Protein AF-A0A1H2E2I7-F1 (afdb_monomer)

Structure (mmCIF, N/CA/C/O backbone):
data_AF-A0A1H2E2I7-F1
#
_entry.id   AF-A0A1H2E2I7-F1
#
loop_
_atom_site.group_PDB
_atom_site.id
_atom_site.type_symbol
_atom_site.label_atom_id
_atom_site.label_alt_id
_atom_site.label_comp_id
_atom_site.label_asym_id
_atom_site.label_entity_id
_atom_site.label_seq_id
_atom_site.pdbx_PDB_ins_code
_atom_site.Cartn_x
_atom_site.Cartn_y
_atom_site.Cartn_z
_atom_site.occupancy
_atom_site.B_iso_or_equiv
_atom_site.auth_seq_id
_atom_site.auth_comp_id
_atom_site.auth_asym_id
_atom_site.auth_atom_id
_atom_site.pdbx_PDB_model_num
ATOM 1 N N . MET A 1 1 ? -0.015 -33.608 -9.105 1.00 53.75 1 MET A N 1
ATOM 2 C CA . MET A 1 1 ? -1.175 -34.261 -9.764 1.00 53.75 1 MET A CA 1
ATOM 3 C C . MET A 1 1 ? -1.144 -33.850 -11.227 1.00 53.75 1 MET A C 1
ATOM 5 O O . MET A 1 1 ? -0.874 -32.683 -11.479 1.00 53.75 1 MET A O 1
ATOM 9 N N . VAL A 1 2 ? -1.309 -34.785 -12.163 1.00 52.44 2 VAL A N 1
ATOM 10 C CA . VAL A 1 2 ? -1.115 -34.546 -13.604 1.00 52.44 2 VAL A CA 1
ATOM 11 C C . VAL A 1 2 ? -2.461 -34.719 -14.306 1.00 52.44 2 VAL A C 1
ATOM 13 O O . VAL A 1 2 ? -3.079 -35.772 -14.157 1.00 52.44 2 VAL A O 1
ATOM 16 N N . CYS A 1 3 ? -2.936 -33.710 -15.033 1.00 69.56 3 CYS A N 1
ATOM 17 C CA . CYS A 1 3 ? -4.139 -33.821 -15.867 1.00 69.56 3 CYS A CA 1
ATOM 18 C C . CYS A 1 3 ? -3.846 -33.361 -17.299 1.00 69.56 3 CYS A C 1
ATOM 20 O O . CYS A 1 3 ? -2.738 -32.924 -17.591 1.00 69.56 3 CYS A O 1
ATOM 22 N N . LYS A 1 4 ? -4.805 -33.521 -18.214 1.00 71.50 4 LYS A N 1
ATOM 23 C CA . LYS A 1 4 ? -4.698 -33.001 -19.580 1.00 71.50 4 LYS A CA 1
ATOM 24 C C . LYS A 1 4 ? -5.671 -31.843 -19.771 1.00 71.50 4 LYS A C 1
ATOM 26 O O . LYS A 1 4 ? -6.791 -31.928 -19.272 1.00 71.50 4 LYS A O 1
ATOM 31 N N . ASP A 1 5 ? -5.239 -30.795 -20.461 1.00 73.75 5 ASP A N 1
ATOM 32 C CA . ASP A 1 5 ? -6.106 -29.690 -20.875 1.00 73.75 5 ASP A CA 1
ATOM 33 C C . ASP A 1 5 ? -7.023 -30.093 -22.048 1.00 73.75 5 ASP A C 1
ATOM 35 O O . ASP A 1 5 ? -6.954 -31.214 -22.565 1.00 73.75 5 ASP A O 1
ATOM 39 N N . GLU A 1 6 ? -7.879 -29.167 -22.485 1.00 70.88 6 GLU A N 1
ATOM 40 C CA . GLU A 1 6 ? -8.812 -29.356 -23.610 1.00 70.88 6 GLU A CA 1
ATOM 41 C C . GLU A 1 6 ? -8.100 -29.650 -24.947 1.00 70.88 6 GLU A C 1
ATOM 43 O O . GLU A 1 6 ? -8.697 -30.226 -25.856 1.00 70.88 6 GLU A O 1
ATOM 48 N N . ASN A 1 7 ? -6.808 -29.324 -25.047 1.00 77.44 7 ASN A N 1
ATOM 49 C CA . ASN A 1 7 ? -5.950 -29.561 -26.208 1.00 77.44 7 ASN A CA 1
ATOM 50 C C . ASN A 1 7 ? -5.057 -30.807 -26.049 1.00 77.44 7 ASN A C 1
ATOM 52 O O . ASN A 1 7 ? -4.218 -31.089 -26.907 1.00 77.44 7 ASN A O 1
ATOM 56 N N . GLY A 1 8 ? -5.215 -31.568 -24.961 1.00 74.00 8 GLY A N 1
ATOM 57 C CA . GLY A 1 8 ? -4.426 -32.760 -24.666 1.00 74.00 8 GLY A CA 1
ATOM 58 C C . GLY A 1 8 ? -3.017 -32.495 -24.119 1.00 74.00 8 GLY A C 1
ATOM 59 O O . GLY A 1 8 ? -2.262 -33.462 -23.961 1.00 74.00 8 GLY A O 1
ATOM 60 N N . GLN A 1 9 ? -2.654 -31.245 -23.807 1.00 78.31 9 GLN A N 1
ATOM 61 C CA . GLN A 1 9 ? -1.406 -30.913 -23.118 1.00 78.31 9 GLN A CA 1
ATOM 62 C C . GLN A 1 9 ? -1.450 -31.381 -21.673 1.00 78.31 9 GLN A C 1
ATOM 64 O O . GLN A 1 9 ? -2.450 -31.232 -20.979 1.00 78.31 9 GLN A O 1
ATOM 69 N N . ILE A 1 10 ? -0.335 -31.935 -21.211 1.00 77.31 10 ILE A N 1
ATOM 70 C CA . ILE A 1 10 ? -0.168 -32.337 -19.822 1.00 77.31 10 ILE A CA 1
ATOM 71 C C . ILE A 1 10 ? -0.022 -31.076 -18.958 1.00 77.31 10 ILE A C 1
ATOM 73 O O . ILE A 1 10 ? 0.952 -30.342 -19.096 1.00 77.31 10 ILE A O 1
ATOM 77 N N . ILE A 1 11 ? -0.976 -30.855 -18.056 1.00 70.56 11 ILE A N 1
ATOM 78 C CA . ILE A 1 11 ? -0.892 -29.864 -16.987 1.00 70.56 11 ILE A CA 1
ATOM 79 C C . ILE A 1 11 ? -0.331 -30.561 -15.748 1.00 70.56 11 ILE A C 1
ATOM 81 O O . ILE A 1 11 ? -0.977 -31.420 -15.134 1.00 70.56 11 ILE A O 1
ATOM 85 N N . GLU A 1 12 ? 0.874 -30.166 -15.359 1.00 62.28 12 GLU A N 1
ATOM 86 C CA . GLU A 1 12 ? 1.424 -30.476 -14.045 1.00 62.28 12 GLU A CA 1
ATOM 87 C C . GLU A 1 12 ? 0.917 -29.436 -13.038 1.00 62.28 12 GLU A C 1
ATOM 89 O O . GLU A 1 12 ? 1.062 -28.238 -13.258 1.00 62.28 12 GLU A O 1
ATOM 94 N N . ASN A 1 13 ? 0.306 -29.896 -11.938 1.00 62.00 13 ASN A N 1
ATOM 95 C CA . ASN A 1 13 ? -0.311 -29.057 -10.897 1.00 62.00 13 ASN A CA 1
ATOM 96 C C . ASN A 1 13 ? -1.460 -28.172 -11.418 1.00 62.00 13 ASN A C 1
ATOM 98 O O . ASN A 1 13 ? -1.340 -26.947 -11.439 1.00 62.00 13 ASN A O 1
ATOM 102 N N . PRO A 1 14 ? -2.599 -28.773 -11.813 1.00 64.81 14 PRO A N 1
ATOM 103 C CA . PRO A 1 14 ? -3.765 -27.996 -12.211 1.00 64.81 14 PRO A CA 1
ATOM 104 C C . PRO A 1 14 ? -4.210 -27.050 -11.099 1.00 64.81 14 PRO A C 1
ATOM 106 O O . PRO A 1 14 ? -4.176 -27.412 -9.920 1.00 64.81 14 PRO A O 1
ATOM 109 N N . SER A 1 15 ? -4.666 -25.860 -11.498 1.00 62.16 15 SER A N 1
ATOM 110 C CA . SER A 1 15 ? -5.284 -24.897 -10.589 1.00 62.16 15 SER A CA 1
ATOM 111 C C . SER A 1 15 ? -6.403 -25.586 -9.806 1.00 62.16 15 SER A C 1
ATOM 113 O O . SER A 1 15 ? -7.329 -26.156 -10.386 1.00 62.16 15 SER A O 1
ATOM 115 N N . ILE A 1 16 ? -6.280 -25.583 -8.480 1.00 64.06 16 ILE A N 1
ATOM 116 C CA . ILE A 1 16 ? -7.318 -26.090 -7.588 1.00 64.06 16 ILE A CA 1
ATOM 117 C C . ILE A 1 16 ? -8.334 -24.957 -7.418 1.00 64.06 16 ILE A C 1
ATOM 119 O O . ILE A 1 16 ? -7.924 -23.832 -7.119 1.00 64.06 16 ILE A O 1
ATOM 123 N N . PRO A 1 17 ? -9.641 -25.212 -7.604 1.00 62.78 17 PRO A N 1
ATOM 124 C CA . PRO A 1 17 ? -10.648 -24.194 -7.361 1.00 62.78 17 PRO A CA 1
ATOM 125 C C . PRO A 1 17 ? -10.581 -23.723 -5.909 1.00 62.78 17 PRO A C 1
ATOM 127 O O . PRO A 1 17 ? -10.369 -24.510 -4.983 1.00 62.78 17 PRO A O 1
ATOM 130 N N . TRP A 1 18 ? -10.759 -22.419 -5.732 1.00 66.06 18 TRP A N 1
ATOM 131 C CA . TRP A 1 18 ? -10.749 -21.782 -4.426 1.00 66.06 18 TRP A CA 1
ATOM 132 C C . TRP A 1 18 ? -11.813 -22.401 -3.505 1.00 66.06 18 TRP A C 1
ATOM 134 O O . TRP A 1 18 ? -12.935 -22.666 -3.938 1.00 66.06 18 TRP A O 1
ATOM 144 N N . ASN A 1 19 ? -11.463 -22.637 -2.239 1.00 70.88 19 ASN A N 1
ATOM 145 C CA . ASN A 1 19 ? -12.373 -23.198 -1.244 1.00 70.88 19 ASN A CA 1
ATOM 146 C C . ASN A 1 19 ? -12.403 -22.311 0.007 1.00 70.88 19 ASN A C 1
ATOM 148 O O . ASN A 1 19 ? -11.479 -22.326 0.822 1.00 70.88 19 ASN A O 1
ATOM 152 N N . ASP A 1 20 ? -13.507 -21.586 0.180 1.00 67.44 20 ASP A N 1
ATOM 153 C CA . ASP A 1 20 ? -13.694 -20.629 1.274 1.00 67.44 20 ASP A CA 1
ATOM 154 C C . ASP A 1 20 ? -13.732 -21.279 2.666 1.00 67.44 20 ASP A C 1
ATOM 156 O O . ASP A 1 20 ? -13.485 -20.610 3.666 1.00 67.44 20 ASP A O 1
ATOM 160 N N . THR A 1 21 ? -13.957 -22.595 2.765 1.00 73.62 21 THR A N 1
ATOM 161 C CA . THR A 1 21 ? -14.045 -23.298 4.062 1.00 73.62 21 THR A CA 1
ATOM 162 C C . THR A 1 21 ? -12.734 -23.326 4.854 1.00 73.62 21 THR A C 1
ATOM 164 O O . THR A 1 21 ? -12.734 -23.660 6.041 1.00 73.62 21 THR A O 1
ATOM 167 N N . TYR A 1 22 ? -11.603 -22.988 4.228 1.00 71.75 22 TYR A N 1
ATOM 168 C CA . TYR A 1 22 ? -10.311 -22.901 4.910 1.00 71.75 22 TYR A CA 1
ATOM 169 C C . TYR A 1 22 ? -10.073 -21.558 5.597 1.00 71.75 22 TYR A C 1
ATOM 171 O O . TYR A 1 22 ? -9.260 -21.499 6.516 1.00 71.75 22 TYR A O 1
ATOM 179 N N . LEU A 1 23 ? -10.777 -20.504 5.180 1.00 72.94 23 LEU A N 1
ATOM 180 C CA . LEU A 1 23 ? -10.537 -19.148 5.663 1.00 72.94 23 LEU A CA 1
ATOM 181 C C . LEU A 1 23 ? -10.845 -18.962 7.157 1.00 72.94 23 LEU A C 1
ATOM 183 O O . LEU A 1 23 ? -9.963 -18.459 7.844 1.00 72.94 23 LEU A O 1
ATOM 187 N N . PRO A 1 24 ? -11.968 -19.461 7.718 1.00 70.50 24 PRO A N 1
ATOM 188 C CA . PRO A 1 24 ? -12.338 -19.206 9.116 1.00 70.50 24 PRO A CA 1
ATOM 189 C C . PRO A 1 24 ? -11.394 -19.788 10.185 1.00 70.50 24 PRO A C 1
ATOM 191 O O . PRO A 1 24 ? -11.651 -19.631 11.371 1.00 70.50 24 PRO A O 1
ATOM 194 N N . LYS A 1 25 ? -10.338 -20.523 9.813 1.00 70.94 25 LYS A N 1
ATOM 195 C CA . LYS A 1 25 ? -9.566 -21.385 10.729 1.00 70.94 25 LYS A CA 1
ATOM 196 C C . LYS A 1 25 ? -8.380 -20.699 11.420 1.00 70.94 25 LYS A C 1
ATOM 198 O O . LYS A 1 25 ? -7.475 -21.390 11.887 1.00 70.94 25 LYS A O 1
ATOM 203 N N . VAL A 1 26 ? -8.336 -19.369 11.461 1.00 78.81 26 VAL A N 1
ATOM 204 C CA . VAL A 1 26 ? -7.201 -18.643 12.051 1.00 78.81 26 VAL A CA 1
ATOM 205 C C . VAL A 1 26 ? -7.442 -18.394 13.536 1.00 78.81 26 VAL A C 1
ATOM 207 O O . VAL A 1 26 ? -8.227 -17.525 13.897 1.00 78.81 26 VAL A O 1
ATOM 210 N N . ASP A 1 27 ? -6.710 -19.107 14.392 1.00 83.81 27 ASP A N 1
ATOM 211 C CA . ASP A 1 27 ? -6.648 -18.827 15.828 1.00 83.81 27 ASP A CA 1
ATOM 212 C C . ASP A 1 27 ? -5.296 -18.203 16.198 1.00 83.81 27 ASP A C 1
ATOM 214 O O . ASP A 1 27 ? -4.275 -18.883 16.331 1.00 83.81 27 ASP A O 1
ATOM 218 N N . TRP A 1 28 ? -5.303 -16.882 16.375 1.00 88.25 28 TRP A N 1
ATOM 219 C CA . TRP A 1 28 ? -4.125 -16.106 16.765 1.00 88.25 28 TRP A CA 1
ATOM 220 C C . TRP A 1 28 ? -3.630 -16.427 18.181 1.00 88.25 28 TRP A C 1
ATOM 222 O O . TRP A 1 28 ? -2.506 -16.065 18.519 1.00 88.25 28 TRP A O 1
ATOM 232 N N . GLN A 1 29 ? -4.434 -17.099 19.009 1.00 83.56 29 GLN A N 1
ATOM 233 C CA . GLN A 1 29 ? -4.064 -17.463 20.379 1.00 83.56 29 GLN A CA 1
ATOM 234 C C . GLN A 1 29 ? -3.272 -18.776 20.448 1.00 83.56 29 GLN A C 1
ATOM 236 O O . GLN A 1 29 ? -2.721 -19.102 21.496 1.00 83.56 29 GLN A O 1
ATOM 241 N N . ASN A 1 30 ? -3.164 -19.511 19.337 1.00 87.81 30 ASN A N 1
ATOM 242 C CA . ASN A 1 30 ? -2.477 -20.803 19.276 1.00 87.81 30 ASN A CA 1
ATOM 243 C C . ASN A 1 30 ? -1.037 -20.714 18.723 1.00 87.81 30 ASN A C 1
ATOM 245 O O . ASN A 1 30 ? -0.436 -21.717 18.328 1.00 87.81 30 ASN A O 1
ATOM 249 N N . LEU A 1 31 ? -0.457 -19.513 18.671 1.00 88.75 31 LEU A N 1
ATOM 250 C CA . LEU A 1 31 ? 0.920 -19.308 18.221 1.00 88.75 31 LEU A CA 1
ATOM 251 C C . LEU A 1 31 ? 1.890 -19.443 19.399 1.00 88.75 31 LEU A C 1
ATOM 253 O O . LEU A 1 31 ? 1.694 -18.826 20.441 1.00 88.75 31 LEU A O 1
ATOM 257 N N . HIS A 1 32 ? 2.944 -20.242 19.226 1.00 90.69 32 HIS A N 1
ATOM 258 C CA . HIS A 1 32 ? 3.935 -20.539 20.263 1.00 90.69 32 HIS A CA 1
ATOM 259 C C . HIS A 1 32 ? 5.356 -20.338 19.728 1.00 90.69 32 HIS A C 1
ATOM 261 O O . HIS A 1 32 ? 5.617 -20.566 18.545 1.00 90.69 32 HIS A O 1
ATOM 267 N N . ILE A 1 33 ? 6.281 -19.948 20.603 1.00 92.12 33 ILE A N 1
ATOM 268 C CA . ILE A 1 33 ? 7.717 -19.864 20.316 1.00 92.12 33 ILE A CA 1
ATOM 269 C C . ILE A 1 33 ? 8.484 -20.873 21.167 1.00 92.12 33 ILE A C 1
ATOM 271 O O . ILE A 1 33 ? 8.101 -21.160 22.299 1.00 92.12 33 ILE A O 1
ATOM 275 N N . LEU A 1 34 ? 9.572 -21.413 20.618 1.00 92.44 34 LEU A N 1
ATOM 276 C CA . LEU A 1 34 ? 10.496 -22.252 21.373 1.00 92.44 34 LEU A CA 1
ATOM 277 C C . LEU A 1 34 ? 11.465 -21.353 22.142 1.00 92.44 34 LEU A C 1
ATOM 279 O O . LEU A 1 34 ? 12.205 -20.578 21.532 1.00 92.44 34 LEU A O 1
ATOM 283 N N . LYS A 1 35 ? 11.479 -21.478 23.464 1.00 89.75 35 LYS A N 1
ATOM 284 C CA . LYS A 1 35 ? 12.388 -20.755 24.346 1.00 89.75 35 LYS A CA 1
ATOM 285 C C . LYS A 1 35 ? 12.885 -21.696 25.432 1.00 89.75 35 LYS A C 1
ATOM 287 O O . LYS A 1 35 ? 12.083 -22.363 26.075 1.00 89.75 35 LYS A O 1
ATOM 292 N N . ASP A 1 36 ? 14.205 -21.773 25.584 1.00 84.75 36 ASP A N 1
ATOM 293 C CA . ASP A 1 36 ? 14.872 -22.596 26.601 1.00 84.75 36 ASP A CA 1
ATOM 294 C C . ASP A 1 36 ? 14.309 -24.034 26.680 1.00 84.75 36 ASP A C 1
ATOM 296 O O . ASP A 1 36 ? 14.045 -24.557 27.756 1.00 84.75 36 ASP A O 1
ATOM 300 N N . GLU A 1 37 ? 14.098 -24.661 25.512 1.00 90.25 37 GLU A N 1
ATOM 301 C CA . GLU A 1 37 ? 13.563 -26.029 25.337 1.00 90.25 37 GLU A CA 1
ATOM 302 C C . GLU A 1 37 ? 12.059 -26.224 25.631 1.00 90.25 37 GLU A C 1
ATOM 304 O O . GLU A 1 37 ? 11.554 -27.342 25.508 1.00 90.25 37 GLU A O 1
ATOM 309 N N . ALA A 1 38 ? 11.308 -25.158 25.926 1.00 90.19 38 ALA A N 1
ATOM 310 C CA . ALA A 1 38 ? 9.858 -25.193 26.120 1.00 90.19 38 ALA A CA 1
ATOM 311 C C . ALA A 1 38 ? 9.101 -24.354 25.076 1.00 90.19 38 ALA A C 1
ATOM 313 O O . ALA A 1 38 ? 9.604 -23.358 24.555 1.00 90.19 38 ALA A O 1
ATOM 314 N N . PHE A 1 39 ? 7.862 -24.751 24.773 1.00 92.56 39 PHE A N 1
ATOM 315 C CA . PHE A 1 39 ? 6.946 -23.923 23.990 1.00 92.56 39 PHE A CA 1
ATOM 316 C C . PHE A 1 39 ? 6.242 -22.925 24.908 1.00 92.56 39 PHE A C 1
ATOM 318 O O . PHE A 1 39 ? 5.478 -23.319 25.789 1.00 92.56 39 PHE A O 1
ATOM 325 N N . GLU A 1 40 ? 6.474 -21.637 24.676 1.00 91.81 40 GLU A N 1
ATOM 326 C CA . GLU A 1 40 ? 5.770 -20.544 25.349 1.00 91.81 40 GLU A CA 1
ATOM 327 C C . GLU A 1 40 ? 4.764 -19.898 24.379 1.00 91.81 40 GLU A C 1
ATOM 329 O O . GLU A 1 40 ? 5.094 -19.713 23.201 1.00 91.81 40 GLU A O 1
ATOM 334 N N . PRO A 1 41 ? 3.545 -19.537 24.829 1.00 90.25 41 PRO A N 1
ATOM 335 C CA . PRO A 1 41 ? 2.603 -18.783 24.006 1.00 90.25 41 PRO A CA 1
ATOM 336 C C . PRO A 1 41 ? 3.201 -17.454 23.534 1.00 90.25 41 PRO A C 1
ATOM 338 O O . PRO A 1 41 ? 3.780 -16.697 24.317 1.00 90.25 41 PRO A O 1
ATOM 341 N N . LEU A 1 42 ? 3.042 -17.153 22.248 1.00 90.69 42 LEU A N 1
ATOM 342 C CA . LEU A 1 42 ? 3.482 -15.901 21.651 1.00 90.69 42 LEU A CA 1
ATOM 343 C C . LEU A 1 42 ? 2.411 -14.827 21.847 1.00 90.69 42 LEU A C 1
ATOM 345 O O . LEU A 1 42 ? 1.297 -14.941 21.340 1.00 90.69 42 LEU A O 1
ATOM 349 N N . THR A 1 43 ? 2.764 -13.735 22.524 1.00 89.69 43 THR A N 1
ATOM 350 C CA . THR A 1 43 ? 1.871 -12.578 22.650 1.00 89.69 43 THR A CA 1
ATOM 351 C C . THR A 1 43 ? 1.725 -11.863 21.309 1.00 89.69 43 THR A C 1
ATOM 353 O O . THR A 1 43 ? 2.633 -11.160 20.861 1.00 89.69 43 THR A O 1
ATOM 356 N N . ILE A 1 44 ? 0.555 -12.001 20.689 1.00 91.75 44 ILE A N 1
ATOM 357 C CA . ILE A 1 44 ? 0.204 -11.303 19.451 1.00 91.75 44 ILE A CA 1
ATOM 358 C C . ILE A 1 44 ? -0.347 -9.914 19.776 1.00 91.75 44 ILE A C 1
ATOM 360 O O . ILE A 1 44 ? -1.327 -9.770 20.502 1.00 91.75 44 ILE A O 1
ATOM 364 N N . THR A 1 45 ? 0.285 -8.879 19.224 1.00 90.81 45 THR A N 1
ATOM 365 C CA . THR A 1 45 ? -0.098 -7.467 19.421 1.00 90.81 45 THR A CA 1
ATOM 366 C C . THR A 1 45 ? -0.721 -6.835 18.175 1.00 90.81 45 THR A C 1
ATOM 368 O O . THR A 1 45 ? -1.409 -5.815 18.267 1.00 90.81 45 THR A O 1
ATOM 371 N N . CYS A 1 46 ? -0.517 -7.459 17.014 1.00 92.25 46 CYS A N 1
ATOM 372 C CA . CYS A 1 46 ? -1.148 -7.109 15.752 1.00 92.25 46 CYS A CA 1
ATOM 373 C C . CYS A 1 46 ? -1.445 -8.385 14.957 1.00 92.25 46 CYS A C 1
ATOM 375 O O . CYS A 1 46 ? -0.600 -9.277 14.890 1.00 92.25 46 CYS A O 1
ATOM 377 N N . ALA A 1 47 ? -2.634 -8.462 14.372 1.00 94.38 47 ALA A N 1
ATOM 378 C CA . ALA A 1 47 ? -3.106 -9.602 13.590 1.00 94.38 47 ALA A CA 1
ATOM 379 C C . ALA A 1 47 ? -3.521 -9.176 12.171 1.00 94.38 47 ALA A C 1
ATOM 381 O O . ALA A 1 47 ? -3.363 -8.019 11.780 1.00 94.38 47 ALA A O 1
ATOM 382 N N . GLN A 1 48 ? -4.075 -10.106 11.393 1.00 93.56 48 GLN A N 1
ATOM 383 C CA . GLN A 1 48 ? -4.654 -9.827 10.079 1.00 93.56 48 GLN A CA 1
ATOM 384 C C . GLN A 1 48 ? -6.097 -10.334 10.004 1.00 93.56 48 GLN A C 1
ATOM 386 O O . GLN A 1 48 ? -6.406 -11.443 10.445 1.00 93.56 48 GLN A O 1
ATOM 391 N N . VAL A 1 49 ? -6.979 -9.527 9.416 1.00 93.25 49 VAL A N 1
ATOM 392 C CA . VAL A 1 49 ? -8.367 -9.895 9.106 1.00 93.25 49 VAL A CA 1
ATOM 393 C C . VAL A 1 49 ? -8.540 -9.851 7.596 1.00 93.25 49 VAL A C 1
ATOM 395 O O . VAL A 1 49 ? -8.254 -8.840 6.955 1.00 93.25 49 VAL A O 1
ATOM 398 N N . LEU A 1 50 ? -9.002 -10.956 7.018 1.00 90.06 50 LEU A N 1
ATOM 399 C CA . LEU A 1 50 ? -9.131 -11.103 5.577 1.00 90.06 50 LEU A CA 1
ATOM 400 C C . LEU A 1 50 ? -10.539 -10.715 5.134 1.00 90.06 50 LEU A C 1
ATOM 402 O O . LEU A 1 50 ? -11.500 -11.379 5.505 1.00 90.06 50 LEU A O 1
ATOM 406 N N . GLN A 1 51 ? -10.658 -9.654 4.333 1.00 89.25 51 GLN A N 1
ATOM 407 C CA . GLN A 1 51 ? -11.940 -9.224 3.759 1.00 89.25 51 GLN A CA 1
ATOM 408 C C . GLN A 1 51 ? -11.979 -9.416 2.242 1.00 89.25 51 GLN A C 1
ATOM 410 O O . GLN A 1 51 ? -13.041 -9.673 1.677 1.00 89.25 51 GLN A O 1
ATOM 415 N N . GLN A 1 52 ? -10.834 -9.297 1.572 1.00 86.25 52 GLN A N 1
ATOM 416 C CA . GLN A 1 52 ? -10.724 -9.506 0.137 1.00 86.25 52 GLN A CA 1
ATOM 417 C C . GLN A 1 52 ? -9.375 -10.133 -0.201 1.00 86.25 52 GLN A C 1
ATOM 419 O O . GLN A 1 52 ? -8.347 -9.784 0.377 1.00 86.25 52 GLN A O 1
ATOM 424 N N . ILE A 1 53 ? -9.374 -11.019 -1.189 1.00 79.06 53 ILE A N 1
ATOM 425 C CA . ILE A 1 53 ? -8.158 -11.582 -1.767 1.00 79.06 53 ILE A CA 1
ATOM 426 C C . ILE A 1 53 ? -7.957 -10.987 -3.154 1.00 79.06 53 ILE A C 1
ATOM 428 O O . ILE A 1 53 ? -8.902 -10.855 -3.935 1.00 79.06 53 ILE A O 1
ATOM 432 N N . GLY A 1 54 ? -6.708 -10.633 -3.444 1.00 73.88 54 GLY A N 1
ATOM 433 C CA . GLY A 1 54 ? -6.301 -10.109 -4.737 1.00 73.88 54 GLY A CA 1
ATOM 434 C C . GLY A 1 54 ? -6.668 -8.641 -4.967 1.00 73.88 54 GLY A C 1
ATOM 435 O O . GLY A 1 54 ? -7.399 -7.995 -4.208 1.00 73.88 54 GLY A O 1
ATOM 436 N N . CYS A 1 55 ? -6.130 -8.115 -6.064 1.00 75.44 55 CYS A N 1
ATOM 437 C CA . CYS A 1 55 ? -6.258 -6.724 -6.475 1.00 75.44 55 CYS A CA 1
ATOM 438 C C . CYS A 1 55 ? -7.227 -6.596 -7.658 1.00 75.44 55 CYS A C 1
ATOM 440 O O . CYS A 1 55 ? -7.027 -7.211 -8.705 1.00 75.44 55 CYS A O 1
ATOM 442 N N . GLN A 1 56 ? -8.238 -5.726 -7.548 1.00 71.50 56 GLN A N 1
ATOM 443 C CA . GLN A 1 56 ? -9.197 -5.496 -8.640 1.00 71.50 56 GLN A CA 1
ATOM 444 C C . GLN A 1 56 ? -8.567 -4.877 -9.897 1.00 71.50 56 GLN A C 1
ATOM 446 O O . GLN A 1 56 ? -9.006 -5.149 -11.015 1.00 71.50 56 GLN A O 1
ATOM 451 N N . HIS A 1 57 ? -7.519 -4.062 -9.734 1.00 72.44 57 HIS A N 1
ATOM 452 C CA . HIS A 1 57 ? -6.747 -3.540 -10.870 1.00 72.44 57 HIS A CA 1
ATOM 453 C C . HIS A 1 57 ? -5.999 -4.670 -11.587 1.00 72.44 57 HIS A C 1
ATOM 455 O O . HIS A 1 57 ? -5.807 -4.618 -12.801 1.00 72.44 57 HIS A O 1
ATOM 461 N N . ALA A 1 58 ? -5.634 -5.720 -10.851 1.00 63.25 58 ALA A N 1
ATOM 462 C CA . ALA A 1 58 ? -4.761 -6.769 -11.332 1.00 63.25 58 ALA A CA 1
ATOM 463 C C . ALA A 1 58 ? -5.434 -7.852 -12.182 1.00 63.25 58 ALA A C 1
ATOM 465 O O . ALA A 1 58 ? -4.737 -8.546 -12.912 1.00 63.25 58 ALA A O 1
ATOM 466 N N . ALA A 1 59 ? -6.762 -7.971 -12.168 1.00 64.81 59 ALA A N 1
ATOM 467 C CA . ALA A 1 59 ? -7.471 -9.009 -12.924 1.00 64.81 59 ALA A CA 1
ATOM 468 C C . ALA A 1 59 ? -7.547 -8.762 -14.446 1.00 64.81 59 ALA A C 1
ATOM 470 O O . ALA A 1 59 ? -7.993 -9.632 -15.194 1.00 64.81 59 ALA A O 1
ATOM 471 N N . ARG A 1 60 ? -7.152 -7.576 -14.929 1.00 70.81 60 ARG A N 1
ATOM 472 C CA . ARG A 1 60 ? -7.293 -7.196 -16.342 1.00 70.81 60 ARG A CA 1
ATOM 473 C C . ARG A 1 60 ? -5.999 -7.443 -17.100 1.00 70.81 60 ARG A C 1
ATOM 475 O O . ARG A 1 60 ? -5.009 -6.760 -16.860 1.00 70.81 60 ARG A O 1
ATOM 482 N N . GLU A 1 61 ? -6.044 -8.367 -18.049 1.00 79.88 61 GLU A N 1
ATOM 483 C CA . GLU A 1 61 ? -4.944 -8.576 -18.985 1.00 79.88 61 GLU A CA 1
ATOM 484 C C . GLU A 1 61 ? -4.859 -7.414 -19.969 1.00 79.88 61 GLU A C 1
ATOM 486 O O . GLU A 1 61 ? -5.875 -6.961 -20.507 1.00 79.88 61 GLU A O 1
ATOM 491 N N . ARG A 1 62 ? -3.648 -6.892 -20.159 1.00 83.31 62 ARG A N 1
ATOM 492 C CA . ARG A 1 62 ? -3.372 -5.792 -21.077 1.00 83.31 62 ARG A CA 1
ATOM 493 C C . ARG A 1 62 ? -1.997 -5.959 -21.692 1.00 83.31 62 ARG A C 1
ATOM 495 O O . ARG A 1 62 ? -1.045 -6.386 -21.043 1.00 83.31 62 ARG A O 1
ATOM 502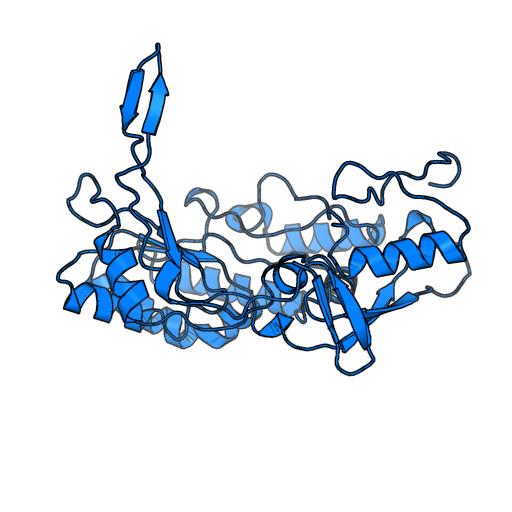 N N . GLN A 1 63 ? -1.896 -5.533 -22.939 1.00 90.19 63 GLN A N 1
ATOM 503 C CA . GLN A 1 63 ? -0.616 -5.341 -23.585 1.00 90.19 63 GLN A CA 1
ATOM 504 C C . GLN A 1 63 ? -0.035 -4.003 -23.125 1.00 90.19 63 GLN A C 1
ATOM 506 O O . GLN A 1 63 ? -0.690 -2.965 -23.239 1.00 90.19 63 GLN A O 1
ATOM 511 N N . ILE A 1 64 ? 1.174 -4.034 -22.573 1.00 91.06 64 ILE A N 1
ATOM 512 C CA . ILE A 1 64 ? 1.859 -2.847 -22.064 1.00 91.06 64 ILE A CA 1
ATOM 513 C C . ILE A 1 64 ? 3.254 -2.742 -22.660 1.00 91.06 64 ILE A C 1
ATOM 515 O O . ILE A 1 64 ? 3.899 -3.745 -22.954 1.00 91.06 64 ILE A O 1
ATOM 519 N N . SER A 1 65 ? 3.711 -1.506 -22.828 1.00 93.25 65 SER A N 1
ATOM 520 C CA . SER A 1 65 ? 5.041 -1.180 -23.328 1.00 93.25 65 SER A CA 1
ATOM 521 C C . SER A 1 65 ? 5.883 -0.660 -22.171 1.00 93.25 65 SER A C 1
ATOM 523 O O . SER A 1 65 ? 5.606 0.428 -21.664 1.00 93.25 65 SER A O 1
ATOM 525 N N . ILE A 1 66 ? 6.898 -1.427 -21.781 1.00 94.81 66 ILE A N 1
ATOM 526 C CA . ILE A 1 66 ? 7.828 -1.083 -20.704 1.00 94.81 66 ILE A CA 1
ATOM 527 C C . ILE A 1 66 ? 9.150 -0.638 -21.322 1.00 94.81 66 ILE A C 1
ATOM 529 O O . ILE A 1 66 ? 9.705 -1.319 -22.190 1.00 94.81 66 ILE A O 1
ATOM 533 N N . ASP A 1 67 ? 9.640 0.514 -20.882 1.00 93.44 67 ASP A N 1
ATOM 534 C CA . ASP A 1 67 ? 10.859 1.119 -21.415 1.00 93.44 67 ASP A CA 1
ATOM 535 C C . ASP A 1 67 ? 12.100 0.283 -21.047 1.00 93.44 67 ASP A C 1
ATOM 537 O O . ASP A 1 67 ? 12.095 -0.472 -20.071 1.00 93.44 67 ASP A O 1
ATOM 541 N N . TYR A 1 68 ? 13.162 0.384 -21.847 1.00 91.38 68 TYR A N 1
ATOM 542 C CA . TYR A 1 68 ? 14.434 -0.289 -21.565 1.00 91.38 68 TYR A CA 1
ATOM 543 C C . TYR A 1 68 ? 15.090 0.206 -20.260 1.00 91.38 68 TYR A C 1
ATOM 545 O O . TYR A 1 68 ? 14.881 1.362 -19.880 1.00 91.38 68 TYR A O 1
ATOM 553 N N . PRO A 1 69 ? 15.920 -0.624 -19.591 1.00 89.69 69 PRO A N 1
ATOM 554 C CA . PRO A 1 69 ? 16.747 -0.175 -18.480 1.00 89.69 69 PRO A CA 1
ATOM 555 C C . PRO A 1 69 ? 17.658 0.957 -18.943 1.00 89.69 69 PRO A C 1
ATOM 557 O O . PRO A 1 69 ? 18.260 0.864 -20.014 1.00 89.69 69 PRO A O 1
ATOM 560 N N . TRP A 1 70 ? 17.801 1.995 -18.122 1.00 86.38 70 TRP A N 1
ATOM 561 C CA . TRP A 1 70 ? 18.588 3.175 -18.465 1.00 86.38 70 TRP A CA 1
ATOM 562 C C . TRP A 1 70 ? 20.027 2.818 -18.860 1.00 86.38 70 TRP A C 1
ATOM 564 O O . TRP A 1 70 ? 20.509 3.292 -19.886 1.00 86.38 70 TRP A O 1
ATOM 574 N N . GLY A 1 71 ? 20.682 1.923 -18.110 1.00 81.88 71 GLY A N 1
ATOM 575 C CA . GLY A 1 71 ? 22.066 1.501 -18.377 1.00 81.88 71 GLY A CA 1
ATOM 576 C C . GLY A 1 71 ? 22.287 0.842 -19.744 1.00 81.88 71 GLY A C 1
ATOM 577 O O . GLY A 1 71 ? 23.403 0.848 -20.245 1.00 81.88 71 GLY A O 1
ATOM 578 N N . LEU A 1 72 ? 21.230 0.329 -20.382 1.00 81.62 72 LEU A N 1
ATOM 579 C CA . LEU A 1 72 ? 21.299 -0.288 -21.711 1.00 81.62 72 LEU A CA 1
ATOM 580 C C . LEU A 1 72 ? 20.823 0.644 -22.835 1.00 81.62 72 LEU A C 1
ATOM 582 O O . LEU A 1 72 ? 20.846 0.267 -24.007 1.00 81.62 72 LEU A O 1
ATOM 586 N N . THR A 1 73 ? 20.383 1.863 -22.513 1.00 77.44 73 THR A N 1
ATOM 587 C CA . THR A 1 73 ? 20.014 2.845 -23.538 1.00 77.44 73 THR A CA 1
ATOM 588 C C . THR A 1 73 ? 21.270 3.466 -24.157 1.00 77.44 73 THR A C 1
ATOM 590 O O . THR A 1 73 ? 22.092 4.061 -23.468 1.00 77.44 73 THR A O 1
ATOM 593 N N . GLN A 1 74 ? 21.443 3.318 -25.475 1.00 65.00 74 GLN A N 1
ATOM 594 C CA . GLN A 1 74 ? 22.562 3.928 -26.204 1.00 65.00 74 GLN A CA 1
ATOM 595 C C . GLN A 1 74 ? 22.244 5.379 -26.579 1.00 65.00 74 GLN A C 1
ATOM 597 O O . GLN A 1 74 ? 21.157 5.671 -27.088 1.00 65.00 74 GLN A O 1
ATOM 602 N N . GLU A 1 75 ? 23.214 6.279 -26.401 1.00 56.72 75 GLU A N 1
ATOM 603 C CA . GLU A 1 75 ? 23.096 7.671 -26.842 1.00 56.72 75 GLU A CA 1
ATOM 604 C C . GLU A 1 75 ? 22.768 7.750 -28.345 1.00 56.72 75 GLU A C 1
ATOM 606 O O . GLU A 1 75 ? 23.420 7.131 -29.185 1.00 56.72 75 GLU A O 1
ATOM 611 N N . GLY A 1 76 ? 21.730 8.517 -28.693 1.00 53.28 76 GLY A N 1
ATOM 612 C CA . GLY A 1 76 ? 21.340 8.769 -30.084 1.00 53.28 76 GLY A CA 1
ATOM 613 C C . GLY A 1 76 ? 20.412 7.729 -30.729 1.00 53.28 76 GLY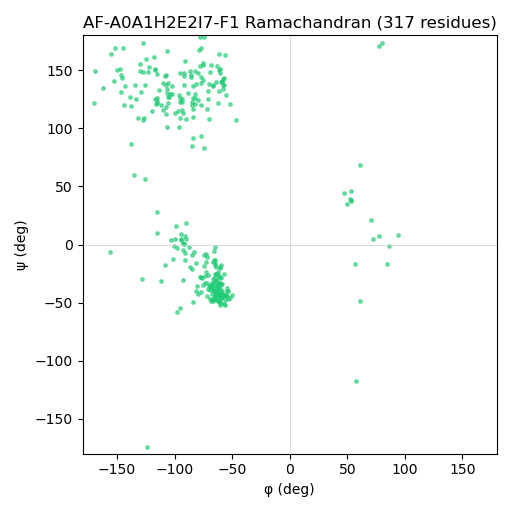 A C 1
ATOM 614 O O . GLY A 1 76 ? 19.990 7.941 -31.866 1.00 53.28 76 GLY A O 1
ATOM 615 N N . LYS A 1 77 ? 20.033 6.649 -30.031 1.00 57.72 77 LYS A N 1
ATOM 616 C CA . LYS A 1 77 ? 18.944 5.750 -30.462 1.00 57.72 77 LYS A CA 1
ATOM 617 C C . LYS A 1 77 ? 17.622 6.139 -29.796 1.00 57.72 77 LYS A C 1
ATOM 619 O O . LYS A 1 77 ? 17.604 6.634 -28.672 1.00 57.72 77 LYS A O 1
ATOM 624 N N . SER A 1 78 ? 16.500 5.929 -30.492 1.00 55.78 78 SER A N 1
ATOM 625 C CA . SER A 1 78 ? 15.176 6.135 -29.891 1.00 55.78 78 SER A CA 1
ATOM 626 C C . SER A 1 78 ? 15.022 5.236 -28.668 1.00 55.78 78 SER A C 1
ATOM 628 O O . SER A 1 78 ? 15.406 4.069 -28.748 1.00 55.78 78 SER A O 1
ATOM 630 N N . LEU A 1 79 ? 14.408 5.750 -27.596 1.00 63.78 79 LEU A N 1
ATOM 631 C CA . LEU A 1 79 ? 13.985 4.951 -26.443 1.00 63.78 79 LEU A CA 1
ATOM 632 C C . LEU A 1 79 ? 13.252 3.700 -26.937 1.00 63.78 79 LEU A C 1
ATOM 634 O O . LEU A 1 79 ? 12.144 3.781 -27.469 1.00 63.78 79 LEU A O 1
ATOM 638 N N . SER A 1 80 ? 13.915 2.555 -26.816 1.00 80.75 80 SER A N 1
ATOM 639 C CA . SER A 1 80 ? 13.328 1.266 -27.130 1.00 80.75 80 SER A CA 1
ATOM 640 C C . SER A 1 80 ? 12.453 0.828 -25.967 1.00 80.75 80 SER A C 1
ATOM 642 O O . SER A 1 80 ? 12.728 1.110 -24.797 1.00 80.75 80 SER A O 1
ATOM 644 N N . SER A 1 81 ? 11.384 0.113 -26.292 1.00 90.94 81 SER A N 1
ATOM 645 C CA . SER A 1 81 ? 10.518 -0.516 -25.311 1.00 90.94 81 SER A CA 1
ATOM 646 C C . SER A 1 81 ? 10.289 -1.977 -25.669 1.00 90.94 81 SER A C 1
ATOM 648 O O . SER A 1 81 ? 10.423 -2.406 -26.820 1.00 90.94 81 SER A O 1
ATOM 650 N N . ILE A 1 82 ? 9.965 -2.760 -24.651 1.00 92.69 82 ILE A N 1
ATOM 651 C CA . ILE A 1 82 ? 9.529 -4.138 -24.797 1.00 92.69 82 ILE A CA 1
ATOM 652 C C . ILE A 1 82 ? 8.040 -4.181 -24.516 1.00 92.69 82 ILE A C 1
ATOM 654 O O . ILE A 1 82 ? 7.557 -3.660 -23.509 1.00 92.69 82 ILE A O 1
ATOM 658 N N . THR A 1 83 ? 7.315 -4.820 -25.424 1.00 93.88 83 THR A N 1
ATOM 659 C CA . THR A 1 83 ? 5.892 -5.052 -25.242 1.00 93.88 83 THR A CA 1
ATOM 660 C C . THR A 1 83 ? 5.679 -6.418 -24.609 1.00 93.88 83 THR A C 1
ATOM 662 O O . THR A 1 83 ? 6.146 -7.427 -25.135 1.00 93.88 83 THR A O 1
ATOM 665 N N . ILE A 1 84 ? 4.958 -6.446 -23.492 1.00 91.25 84 ILE A N 1
ATOM 666 C CA . ILE A 1 84 ? 4.552 -7.674 -22.809 1.00 91.25 84 ILE A CA 1
ATOM 667 C C . ILE A 1 84 ? 3.030 -7.713 -22.681 1.00 91.25 84 ILE A C 1
ATOM 669 O O . ILE A 1 84 ? 2.378 -6.672 -22.575 1.00 91.25 84 ILE A O 1
ATOM 673 N N . CYS A 1 85 ? 2.460 -8.915 -22.700 1.00 87.94 85 CYS A N 1
ATOM 674 C CA . CYS A 1 85 ? 1.079 -9.131 -22.289 1.00 87.94 85 CYS A CA 1
ATOM 675 C C . CYS A 1 85 ? 1.101 -9.527 -20.821 1.00 87.94 85 CYS A C 1
ATOM 677 O O . CYS A 1 85 ? 1.774 -10.491 -20.467 1.00 87.94 85 CYS A O 1
ATOM 679 N N . GLN A 1 86 ? 0.405 -8.784 -19.968 1.00 80.44 86 GLN A N 1
ATOM 680 C CA . GLN A 1 86 ? 0.317 -9.156 -18.568 1.00 80.44 86 GLN A CA 1
ATOM 681 C C . GLN A 1 86 ? -0.993 -8.698 -17.937 1.00 80.44 86 GLN A C 1
ATOM 683 O O . GLN A 1 86 ? -1.585 -7.678 -18.298 1.00 80.44 86 GLN A O 1
ATOM 688 N N . LYS A 1 87 ? -1.436 -9.470 -16.954 1.00 74.75 87 LYS A N 1
ATOM 689 C CA . LYS A 1 87 ? -2.369 -9.015 -15.922 1.00 74.75 87 LYS A CA 1
ATOM 690 C C . LYS A 1 87 ? -1.541 -8.177 -14.926 1.00 74.75 87 LYS A C 1
ATOM 692 O O . LYS A 1 87 ? -0.327 -8.303 -14.933 1.00 74.75 87 LYS A O 1
ATOM 697 N N . ILE A 1 88 ? -2.139 -7.442 -13.984 1.00 76.12 88 ILE A N 1
ATOM 698 C CA . ILE A 1 88 ? -1.404 -6.889 -12.809 1.00 76.12 88 ILE A CA 1
ATOM 699 C C . ILE A 1 88 ? -0.590 -5.593 -13.055 1.00 76.12 88 ILE A C 1
ATOM 701 O O . ILE A 1 88 ? -0.495 -5.055 -14.158 1.00 76.12 88 ILE A O 1
ATOM 705 N N . CYS A 1 89 ? -0.053 -5.020 -11.975 1.00 86.75 89 CYS A N 1
ATOM 706 C CA . CYS A 1 89 ? 1.156 -4.193 -11.984 1.00 86.75 89 CYS A CA 1
ATOM 707 C C . CYS A 1 89 ? 2.363 -5.049 -12.411 1.00 86.75 89 CYS A C 1
ATOM 709 O O . CYS A 1 89 ? 2.492 -6.180 -11.953 1.00 86.75 89 CYS A O 1
ATOM 711 N N . SER A 1 90 ? 3.272 -4.510 -13.224 1.00 89.25 90 SER A N 1
ATOM 712 C CA . SER A 1 90 ? 4.348 -5.295 -13.858 1.00 89.25 90 SER A CA 1
ATOM 713 C C . SER A 1 90 ? 5.300 -5.982 -12.880 1.00 89.25 90 SER A C 1
ATOM 715 O O . SER A 1 90 ? 5.856 -7.031 -13.192 1.00 89.25 90 SER A O 1
ATOM 717 N N . PHE A 1 91 ? 5.471 -5.421 -11.688 1.00 88.25 91 PHE A N 1
ATOM 718 C CA . PHE A 1 91 ? 6.400 -5.901 -10.666 1.00 88.25 91 PHE A CA 1
ATOM 719 C C . PHE A 1 91 ? 5.799 -6.910 -9.680 1.00 88.25 91 PHE A C 1
ATOM 721 O O . PHE A 1 91 ? 6.534 -7.527 -8.915 1.00 88.25 91 PHE A O 1
ATOM 728 N N . CYS A 1 92 ? 4.475 -7.048 -9.653 1.00 83.50 92 CYS A N 1
ATOM 729 C CA . CYS A 1 92 ? 3.775 -7.769 -8.599 1.00 83.50 92 CYS A CA 1
ATOM 730 C C . CYS A 1 92 ? 3.505 -9.219 -9.022 1.00 83.50 92 CYS A C 1
ATOM 732 O O . CYS A 1 92 ? 2.918 -9.475 -10.071 1.00 83.50 92 CYS A O 1
ATOM 734 N N . ASP A 1 93 ? 3.938 -10.165 -8.195 1.00 77.50 93 ASP A N 1
ATOM 735 C CA . ASP A 1 93 ? 3.729 -11.606 -8.363 1.00 77.50 93 ASP A CA 1
ATOM 736 C C . ASP A 1 93 ? 2.391 -12.080 -7.772 1.00 77.50 93 ASP A C 1
ATOM 738 O O . ASP A 1 93 ? 1.863 -13.114 -8.174 1.00 77.50 93 ASP A O 1
ATOM 742 N N . VAL A 1 94 ? 1.789 -11.287 -6.877 1.00 70.31 94 VAL A N 1
ATOM 743 C CA . VAL A 1 94 ? 0.573 -11.631 -6.127 1.00 70.31 94 VAL A CA 1
ATOM 744 C C . VAL A 1 94 ? -0.574 -12.066 -7.022 1.00 70.31 94 VAL A C 1
ATOM 746 O O . VAL A 1 94 ? -1.296 -12.977 -6.653 1.00 70.31 94 VAL A O 1
ATOM 749 N N . ALA A 1 95 ? -0.799 -11.450 -8.176 1.00 60.72 95 ALA A N 1
ATOM 750 C CA . ALA A 1 95 ? -1.921 -11.864 -9.019 1.00 60.72 95 ALA A CA 1
ATOM 751 C C . ALA A 1 95 ? -1.568 -12.953 -10.051 1.00 60.72 95 ALA A C 1
ATOM 753 O O . ALA A 1 95 ? -2.484 -13.502 -10.659 1.00 60.72 95 ALA A O 1
ATOM 754 N N . ALA A 1 96 ? -0.287 -13.316 -10.193 1.00 63.50 96 ALA A N 1
ATOM 755 C CA . ALA A 1 96 ? 0.127 -14.545 -10.868 1.00 63.50 96 ALA A CA 1
ATOM 756 C C . ALA A 1 96 ? 0.009 -15.738 -9.905 1.00 63.50 96 ALA A C 1
ATOM 758 O O . ALA A 1 96 ? -0.473 -16.794 -10.299 1.00 63.50 96 ALA A O 1
ATOM 759 N N . ASP A 1 97 ? 0.385 -15.533 -8.639 1.00 60.81 97 ASP A N 1
ATOM 760 C CA . ASP A 1 97 ? 0.418 -16.558 -7.591 1.00 60.81 97 ASP A CA 1
ATOM 761 C C . ASP A 1 97 ? -0.943 -16.762 -6.907 1.00 60.81 97 ASP A C 1
ATOM 763 O O . ASP A 1 97 ? -1.455 -17.875 -6.817 1.00 60.81 97 ASP A O 1
ATOM 767 N N . LYS A 1 98 ? -1.596 -15.680 -6.467 1.00 59.91 98 LYS A N 1
ATOM 768 C CA . LYS A 1 98 ? -2.863 -15.783 -5.730 1.00 59.91 98 LYS A CA 1
ATOM 769 C C . LYS A 1 98 ? -4.050 -16.055 -6.637 1.00 59.91 98 LYS A C 1
ATOM 771 O O . LYS A 1 98 ? -4.997 -16.656 -6.145 1.00 59.91 98 LYS A O 1
ATOM 776 N N . GLY A 1 99 ? -4.014 -15.629 -7.911 1.00 54.34 99 GLY A N 1
ATOM 777 C CA . GLY A 1 99 ? -4.952 -15.968 -9.006 1.00 54.34 99 GLY A CA 1
ATOM 778 C C . GLY A 1 99 ? -6.454 -15.682 -8.795 1.00 54.34 99 GLY A C 1
ATOM 779 O O . GLY A 1 99 ? -7.218 -15.620 -9.757 1.00 54.34 99 GLY A O 1
ATOM 780 N N . TYR A 1 100 ? -6.880 -15.481 -7.551 1.00 61.16 100 TYR A N 1
ATOM 781 C CA . TYR A 1 100 ? -8.236 -15.312 -7.079 1.00 61.16 100 TYR A CA 1
ATOM 782 C C . TYR A 1 100 ? -8.468 -13.849 -6.721 1.00 61.16 100 TYR A C 1
ATOM 784 O O . TYR A 1 100 ? -7.659 -13.199 -6.054 1.00 61.16 100 TYR A O 1
ATOM 792 N N . MET A 1 101 ? -9.602 -13.345 -7.189 1.00 67.62 101 MET A N 1
ATOM 793 C CA . MET A 1 101 ? -10.102 -12.018 -6.888 1.00 67.62 101 MET A CA 1
ATOM 794 C C . MET A 1 101 ? -11.518 -12.187 -6.357 1.00 67.62 101 MET A C 1
ATOM 796 O O . MET A 1 101 ? -12.427 -12.519 -7.117 1.00 67.62 101 MET A O 1
ATOM 800 N N . GLY A 1 102 ? -11.705 -11.954 -5.064 1.00 74.56 102 GLY A N 1
ATOM 801 C CA . GLY A 1 102 ? -13.005 -12.144 -4.439 1.00 74.56 102 GLY A CA 1
ATOM 802 C C . GLY A 1 102 ? -13.072 -11.572 -3.036 1.00 74.56 102 GLY A C 1
ATOM 803 O O . GLY A 1 102 ? -12.068 -11.510 -2.321 1.00 74.56 102 GLY A O 1
ATOM 804 N N . GLY A 1 103 ? -14.271 -11.127 -2.666 1.00 80.69 103 GLY A N 1
ATOM 805 C CA . GLY A 1 103 ? -14.603 -10.868 -1.272 1.00 80.69 103 GLY A CA 1
ATOM 806 C C . GLY A 1 103 ? -14.679 -12.185 -0.508 1.00 80.69 103 GLY A C 1
ATOM 807 O O . GLY A 1 103 ? -15.036 -13.217 -1.074 1.00 80.69 103 GLY A O 1
ATOM 808 N N . VAL A 1 104 ? -14.325 -12.135 0.767 1.00 84.69 104 VAL A N 1
ATOM 809 C CA . VAL A 1 104 ? -14.525 -13.242 1.699 1.00 84.69 104 VAL A CA 1
ATOM 810 C C . VAL A 1 104 ? -15.935 -13.151 2.280 1.00 84.69 104 VAL A C 1
ATOM 812 O O . VAL A 1 104 ? -16.452 -12.049 2.471 1.00 84.69 104 VAL A O 1
ATOM 815 N N . ASP A 1 105 ? -16.559 -14.300 2.542 1.00 86.56 105 ASP A N 1
ATOM 816 C CA . ASP A 1 105 ? -17.890 -14.360 3.150 1.00 86.56 105 ASP A CA 1
ATOM 817 C C . ASP A 1 105 ? -17.921 -13.645 4.514 1.00 86.56 105 ASP A C 1
ATOM 819 O O . ASP A 1 105 ? -16.981 -13.737 5.310 1.00 86.56 105 ASP A O 1
ATOM 823 N N . GLU A 1 106 ? -19.023 -12.952 4.811 1.00 89.81 106 GLU A N 1
ATOM 824 C CA . GLU A 1 106 ? -19.194 -12.226 6.072 1.00 89.81 106 GLU A CA 1
ATOM 825 C C . GLU A 1 106 ? -19.073 -13.158 7.280 1.00 89.81 106 GLU A C 1
ATOM 827 O O . GLU A 1 106 ? -18.536 -12.747 8.308 1.00 89.81 106 GLU A O 1
ATOM 832 N N . ALA A 1 107 ? -19.523 -14.412 7.156 1.00 89.69 107 ALA A N 1
ATOM 833 C CA . ALA A 1 107 ? -19.373 -15.411 8.209 1.00 89.69 107 ALA A CA 1
ATOM 834 C C . ALA A 1 107 ? -17.895 -15.635 8.568 1.00 89.69 107 ALA A C 1
ATOM 836 O O . ALA A 1 107 ? -17.537 -15.611 9.742 1.00 89.69 107 ALA A O 1
ATOM 837 N N . ALA A 1 108 ? -17.016 -15.757 7.571 1.00 89.38 108 ALA A N 1
ATOM 838 C CA . ALA A 1 108 ? -15.584 -15.909 7.808 1.00 89.38 108 ALA A CA 1
ATOM 839 C C . ALA A 1 108 ? -14.965 -14.635 8.409 1.00 89.38 108 ALA A C 1
ATOM 841 O O . ALA A 1 108 ? -14.157 -14.727 9.328 1.00 89.38 108 ALA A O 1
ATOM 842 N N . ILE A 1 109 ? -15.386 -13.441 7.974 1.00 91.56 109 ILE A N 1
ATOM 843 C CA . ILE A 1 109 ? -14.925 -12.178 8.581 1.00 91.56 109 ILE A CA 1
ATOM 844 C C . ILE A 1 109 ? -15.318 -12.117 10.066 1.00 91.56 109 ILE A C 1
ATOM 846 O O . ILE A 1 109 ? -14.495 -11.735 10.900 1.00 91.56 109 ILE A O 1
ATOM 850 N N . LYS A 1 110 ? -16.553 -12.513 10.410 1.00 92.94 110 LYS A N 1
ATOM 851 C CA . LYS A 1 110 ? -17.026 -12.579 11.802 1.00 92.94 110 LYS A CA 1
ATOM 852 C C . LYS A 1 110 ? -16.170 -13.530 12.642 1.00 92.94 110 LYS A C 1
ATOM 854 O O . LYS A 1 110 ? -15.734 -13.137 13.722 1.00 92.94 110 LYS A O 1
ATOM 859 N N . GLU A 1 111 ? -15.867 -14.720 12.129 1.00 91.81 111 GLU A N 1
ATOM 860 C CA . GLU A 1 111 ? -14.976 -15.675 12.802 1.00 91.81 111 GLU A CA 1
ATOM 861 C C . GLU A 1 111 ? -13.575 -15.085 13.027 1.00 91.81 111 GLU A C 1
ATOM 863 O O . GLU A 1 111 ? -13.065 -15.112 14.145 1.00 91.81 111 GLU A O 1
ATOM 868 N N . HIS A 1 112 ? -12.981 -14.437 12.017 1.00 92.12 112 HIS A N 1
ATOM 869 C CA . HIS A 1 112 ? -11.670 -13.794 12.173 1.00 92.12 112 HIS A CA 1
ATOM 870 C C . HIS A 1 112 ? -11.684 -12.724 13.270 1.00 92.12 112 HIS A C 1
ATOM 872 O O . HIS A 1 112 ? -10.748 -12.649 14.064 1.00 92.12 112 HIS A O 1
ATOM 878 N N . LEU A 1 113 ? -12.738 -11.902 13.327 1.00 93.62 113 LEU A N 1
ATOM 879 C CA . LEU A 1 113 ? -12.901 -10.873 14.354 1.00 93.62 113 LEU A CA 1
ATOM 880 C C . LEU A 1 113 ? -13.054 -11.471 15.761 1.00 93.62 113 LEU A C 1
ATOM 882 O O . LEU A 1 113 ? -12.488 -10.938 16.719 1.00 93.62 113 LEU A O 1
ATOM 886 N N . LEU A 1 114 ? -13.790 -12.578 15.899 1.00 92.50 114 LEU A N 1
ATOM 887 C CA . LEU A 1 114 ? -13.936 -13.293 17.169 1.00 92.50 114 LEU A CA 1
ATOM 888 C C . LEU A 1 114 ? -12.597 -13.859 17.655 1.00 92.50 114 LEU A C 1
ATOM 890 O O . LEU A 1 114 ? -12.272 -13.701 18.837 1.00 92.50 114 LEU A O 1
ATOM 894 N N . CYS A 1 115 ? -11.808 -14.432 16.744 1.00 91.62 115 CYS A N 1
ATOM 895 C CA . CYS A 1 115 ? -10.498 -15.024 17.016 1.00 91.62 115 CYS A CA 1
ATOM 896 C C . CYS A 1 115 ? -9.382 -14.003 17.288 1.00 91.62 115 CYS A C 1
ATOM 898 O O . CYS A 1 115 ? -8.289 -14.394 17.705 1.00 91.62 115 CYS A O 1
ATOM 900 N N . LEU A 1 116 ? -9.623 -12.699 17.104 1.00 93.50 116 LEU A N 1
ATOM 901 C CA . LEU A 1 116 ? -8.665 -11.679 17.528 1.00 93.50 116 LEU A CA 1
ATOM 902 C C . LEU A 1 116 ? -8.454 -11.753 19.053 1.00 93.50 116 LEU A C 1
ATOM 904 O O . LEU A 1 116 ? -9.433 -11.766 19.804 1.00 93.50 116 LEU A O 1
ATOM 908 N N . PRO A 1 117 ? -7.209 -11.749 19.549 1.00 93.44 117 PRO A N 1
ATOM 909 C CA . PRO A 1 117 ? -6.937 -11.613 20.972 1.00 93.44 117 PRO A CA 1
ATOM 910 C C . PRO A 1 117 ? -7.477 -10.285 21.517 1.00 93.44 117 PRO A C 1
ATOM 912 O O . PRO A 1 117 ? -7.553 -9.281 20.800 1.00 93.44 117 PRO A O 1
ATOM 915 N N . SER A 1 118 ? -7.833 -10.265 22.799 1.00 94.38 118 SER A N 1
ATOM 916 C CA . SER A 1 118 ? -8.091 -9.012 23.512 1.00 94.38 118 SER A CA 1
ATOM 917 C C . SER A 1 118 ? -6.772 -8.384 23.960 1.00 94.38 118 SER A C 1
ATOM 919 O O . SER A 1 118 ? -5.865 -9.069 24.427 1.00 94.38 118 SER A O 1
ATOM 921 N N . GLY A 1 119 ? -6.670 -7.070 23.812 1.00 91.50 119 GLY A N 1
ATOM 922 C CA . GLY A 1 119 ? -5.60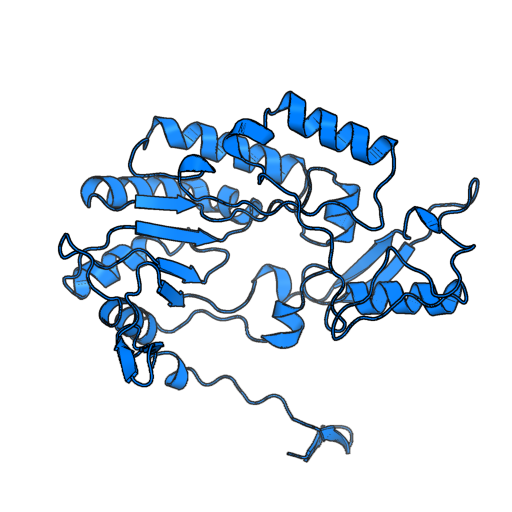3 -6.260 24.371 1.00 91.50 119 GLY A CA 1
ATOM 923 C C . GLY A 1 119 ? -5.803 -5.983 25.867 1.00 91.50 119 GLY A C 1
ATOM 924 O O . GLY A 1 119 ? -6.811 -6.381 26.458 1.00 91.50 119 GLY A O 1
ATOM 925 N N . PRO A 1 120 ? -4.857 -5.262 26.494 1.00 89.31 120 PRO A N 1
ATOM 926 C CA . PRO A 1 120 ? -4.884 -4.979 27.932 1.00 89.31 120 PRO A CA 1
ATOM 927 C C . PRO A 1 120 ? -6.096 -4.164 28.406 1.00 89.31 120 PRO A C 1
ATOM 929 O O . PRO A 1 120 ? -6.451 -4.218 29.578 1.00 89.31 120 PRO A O 1
ATOM 932 N N . ASP A 1 121 ? -6.718 -3.400 27.509 1.00 92.31 121 ASP A N 1
ATOM 933 C CA . ASP A 1 121 ? -7.905 -2.582 27.770 1.00 92.31 121 ASP A CA 1
ATOM 934 C C . ASP A 1 121 ? -9.226 -3.326 27.494 1.00 92.31 121 ASP A C 1
ATOM 936 O O . ASP A 1 121 ? -10.293 -2.719 27.527 1.00 92.31 121 ASP A O 1
ATOM 940 N N . GLY A 1 122 ? -9.163 -4.634 27.214 1.00 94.06 122 GLY A N 1
ATOM 941 C CA . GLY A 1 122 ? -10.315 -5.495 26.933 1.00 94.06 122 GLY A CA 1
ATOM 942 C C . GLY A 1 122 ? -10.793 -5.469 25.478 1.00 94.06 122 GLY A C 1
ATOM 943 O O . GLY A 1 122 ? -11.469 -6.406 25.047 1.00 94.06 122 GLY A O 1
ATOM 944 N N . ARG A 1 123 ? -10.393 -4.462 24.691 1.00 96.94 123 ARG A N 1
ATOM 945 C CA . ARG A 1 123 ? -10.736 -4.345 23.265 1.00 96.94 123 ARG A CA 1
ATOM 946 C C . ARG A 1 123 ? -9.912 -5.320 22.434 1.00 96.94 123 ARG A C 1
ATOM 948 O O . ARG A 1 123 ? -8.820 -5.708 22.833 1.00 96.94 123 ARG A O 1
ATOM 955 N N . LYS A 1 124 ? -10.384 -5.708 21.251 1.00 96.69 124 LYS A N 1
ATOM 956 C CA . LYS A 1 124 ? -9.594 -6.522 20.316 1.00 96.69 124 LYS A CA 1
ATOM 957 C C . LYS A 1 124 ? -8.311 -5.790 19.927 1.00 96.69 124 LYS A C 1
ATOM 959 O O . LYS A 1 124 ? -8.343 -4.575 19.711 1.00 96.69 124 LYS A O 1
ATOM 964 N N . ILE A 1 125 ? -7.196 -6.519 19.835 1.00 96.31 125 ILE A N 1
ATOM 965 C CA . ILE A 1 125 ? -5.906 -5.971 19.388 1.00 96.31 125 ILE A CA 1
ATOM 966 C C . ILE A 1 125 ? -6.016 -5.329 17.998 1.00 96.31 125 ILE A C 1
ATOM 968 O O . ILE A 1 125 ? -6.966 -5.573 17.253 1.00 96.31 125 ILE A O 1
ATOM 972 N N . SER A 1 126 ? -5.026 -4.512 17.640 1.00 96.81 126 SER A N 1
ATOM 973 C CA . SER A 1 126 ? -4.953 -3.942 16.295 1.00 96.81 126 SER A CA 1
ATOM 974 C C . SER A 1 126 ? -4.825 -5.032 15.230 1.00 96.81 126 SER A C 1
ATOM 976 O O . SER A 1 126 ? -4.259 -6.098 15.483 1.00 96.81 126 SER A O 1
ATOM 978 N N . PHE A 1 127 ? -5.331 -4.775 14.029 1.00 97.12 127 PHE A N 1
ATOM 979 C CA . PHE A 1 127 ? -5.162 -5.702 12.915 1.00 97.12 127 PHE A CA 1
ATOM 980 C C . PHE A 1 127 ? -5.067 -4.982 11.578 1.00 97.12 127 PHE A C 1
ATOM 982 O O . PHE A 1 127 ? -5.645 -3.912 11.388 1.00 97.12 127 PHE A O 1
ATOM 989 N N . GLU A 1 128 ? -4.353 -5.591 10.638 1.00 96.81 128 GLU A N 1
ATOM 990 C CA . GLU A 1 128 ? -4.373 -5.210 9.231 1.00 96.81 128 GLU A CA 1
ATOM 991 C C . GLU A 1 128 ? -5.574 -5.834 8.525 1.00 96.81 128 GLU A C 1
ATOM 993 O O . GLU A 1 128 ? -5.792 -7.047 8.568 1.00 96.81 128 GLU A O 1
ATOM 998 N N . LEU A 1 129 ? -6.366 -4.988 7.871 1.00 95.31 129 LEU A N 1
ATOM 999 C CA . LEU A 1 129 ? -7.450 -5.424 7.011 1.00 95.31 129 LEU A CA 1
ATOM 1000 C C . LEU A 1 129 ? -6.884 -5.735 5.626 1.00 95.31 129 LEU A C 1
ATOM 1002 O O . LEU A 1 129 ? -6.515 -4.830 4.876 1.00 95.31 129 LEU A O 1
ATOM 1006 N N . ILE A 1 130 ? -6.853 -7.015 5.270 1.00 91.00 130 ILE A N 1
ATOM 1007 C CA . ILE A 1 130 ? -6.406 -7.461 3.952 1.00 91.00 130 ILE A CA 1
ATOM 1008 C C . ILE A 1 130 ? -7.528 -7.189 2.948 1.00 91.00 130 ILE A C 1
ATOM 1010 O O . ILE A 1 130 ? -8.475 -7.970 2.810 1.00 91.00 130 ILE A O 1
ATOM 1014 N N . ASN A 1 131 ? -7.439 -6.018 2.319 1.00 88.12 131 ASN A N 1
ATOM 1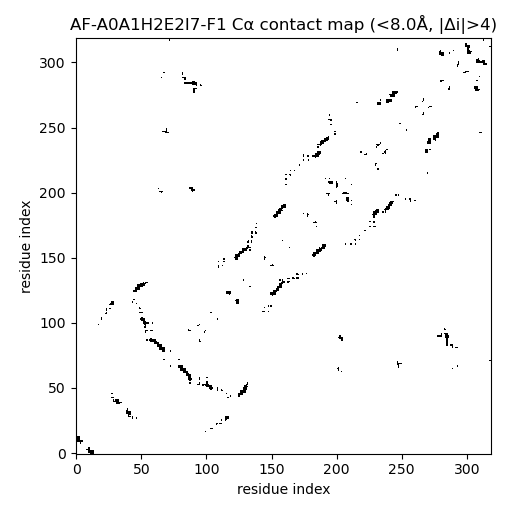015 C CA . ASN A 1 131 ? -8.261 -5.545 1.211 1.00 88.12 131 ASN A CA 1
ATOM 1016 C C . ASN A 1 131 ? -7.636 -4.256 0.652 1.00 88.12 131 ASN A C 1
ATOM 1018 O O . ASN A 1 131 ? -7.537 -3.275 1.378 1.00 88.12 131 ASN A O 1
ATOM 1022 N N . GLU A 1 132 ? -7.284 -4.216 -0.636 1.00 81.62 132 GLU A N 1
ATOM 1023 C CA . GLU A 1 132 ? -6.695 -3.014 -1.253 1.00 81.62 132 GLU A CA 1
ATOM 1024 C C . GLU A 1 132 ? -7.689 -1.859 -1.475 1.00 81.62 132 GLU A C 1
ATOM 1026 O O . GLU A 1 132 ? -7.277 -0.725 -1.723 1.00 81.62 132 GLU A O 1
ATOM 1031 N N . SER A 1 133 ? -8.999 -2.119 -1.403 1.00 86.56 133 SER A N 1
ATOM 1032 C CA . SER A 1 133 ? -10.067 -1.118 -1.539 1.00 86.56 133 SER A CA 1
ATOM 1033 C C . SER A 1 133 ? -11.025 -1.144 -0.334 1.00 86.56 133 SER A C 1
ATOM 1035 O O . SER A 1 133 ? -12.244 -1.277 -0.507 1.00 86.56 133 SER A O 1
ATOM 1037 N N . PRO A 1 134 ? -10.520 -0.983 0.903 1.00 89.88 134 PRO A N 1
ATOM 1038 C CA . PRO A 1 134 ? -11.299 -1.261 2.108 1.00 89.88 134 PRO A CA 1
ATOM 1039 C C . PRO A 1 134 ? -12.386 -0.212 2.368 1.00 89.88 134 PRO A C 1
ATOM 1041 O O . PRO A 1 134 ? -13.388 -0.491 3.020 1.00 89.88 134 PRO A O 1
ATOM 1044 N N . LEU A 1 135 ? -12.218 1.005 1.841 1.00 94.12 135 LEU A N 1
ATOM 1045 C CA . LEU A 1 135 ? -12.981 2.184 2.257 1.00 94.12 135 LEU A CA 1
ATOM 1046 C C . LEU A 1 135 ? -14.487 2.091 1.992 1.00 94.12 135 LEU A C 1
ATOM 1048 O O . LEU A 1 135 ? -15.264 2.661 2.753 1.00 94.12 135 LEU A O 1
ATOM 1052 N N . PHE A 1 136 ? -14.910 1.378 0.946 1.00 89.94 136 PHE A N 1
ATOM 1053 C CA . PHE A 1 136 ? -16.331 1.251 0.602 1.00 89.94 136 PHE A CA 1
ATOM 1054 C C . PHE A 1 136 ? -17.105 0.340 1.558 1.00 89.94 136 PHE A C 1
ATOM 1056 O O . PHE A 1 136 ? -18.294 0.558 1.755 1.00 89.94 136 PHE A O 1
ATOM 1063 N N . ASN A 1 137 ? -16.424 -0.626 2.181 1.00 89.31 137 ASN A N 1
ATOM 1064 C CA . ASN A 1 137 ? -17.028 -1.609 3.084 1.00 89.31 137 ASN A CA 1
ATOM 1065 C C . ASN A 1 137 ? -16.515 -1.469 4.525 1.00 89.31 137 ASN A C 1
ATOM 1067 O O . ASN A 1 137 ? -16.778 -2.324 5.368 1.00 89.31 137 ASN A O 1
ATOM 1071 N N . LEU A 1 138 ? -15.774 -0.401 4.831 1.00 94.12 138 LEU A N 1
ATOM 1072 C CA . LEU A 1 138 ? -15.159 -0.239 6.144 1.00 94.12 138 LEU A CA 1
ATOM 1073 C C . LEU A 1 138 ? -16.204 -0.014 7.242 1.00 94.12 138 LEU A C 1
ATOM 1075 O O . LEU A 1 138 ? -16.053 -0.545 8.335 1.00 94.12 138 LEU A O 1
ATOM 1079 N N . SER A 1 139 ? -17.289 0.713 6.954 1.00 94.62 139 SER A N 1
ATOM 1080 C CA . SER A 1 139 ? -18.394 0.896 7.904 1.00 94.62 139 SER A CA 1
ATOM 1081 C C . SER A 1 139 ? -19.071 -0.426 8.266 1.00 94.62 139 SER A C 1
ATOM 1083 O O . SER A 1 139 ? -19.410 -0.629 9.428 1.00 94.62 139 SER A O 1
ATOM 1085 N N . ARG A 1 140 ? -19.188 -1.353 7.303 1.00 94.69 140 ARG A N 1
ATOM 1086 C CA . ARG A 1 140 ? -19.753 -2.687 7.534 1.00 94.69 140 ARG A CA 1
ATOM 1087 C C . ARG A 1 140 ? -18.950 -3.459 8.580 1.00 94.69 140 ARG A C 1
ATOM 1089 O O . ARG A 1 140 ? -19.537 -4.161 9.389 1.00 94.69 140 ARG A O 1
ATOM 1096 N N . LEU A 1 141 ? -17.630 -3.275 8.639 1.00 95.44 141 LEU A N 1
ATOM 1097 C CA . LEU A 1 141 ? -16.792 -3.914 9.659 1.00 95.44 141 LEU A CA 1
ATOM 1098 C C . LEU A 1 141 ? -17.160 -3.478 11.088 1.00 95.44 141 LEU A C 1
ATOM 1100 O O . LEU A 1 141 ? -17.110 -4.293 12.005 1.00 95.44 141 LEU A O 1
ATOM 1104 N N . PHE A 1 142 ? -17.572 -2.220 11.277 1.00 96.94 142 PHE A N 1
ATOM 1105 C CA . PHE A 1 142 ? -18.065 -1.741 12.572 1.00 96.94 142 PHE A CA 1
ATOM 1106 C C . PHE A 1 142 ? -19.419 -2.358 12.930 1.00 96.94 142 PHE A C 1
ATOM 1108 O O . PHE A 1 142 ? -19.631 -2.706 14.085 1.00 96.94 142 PHE A O 1
ATOM 1115 N N . GLU A 1 143 ? -20.314 -2.526 11.955 1.00 96.88 143 GLU A N 1
ATOM 1116 C CA . GLU A 1 143 ? -21.599 -3.208 12.167 1.00 96.88 143 GLU A CA 1
ATOM 1117 C C . GLU A 1 143 ? -21.389 -4.677 12.552 1.00 96.88 143 GLU A C 1
ATOM 1119 O O . GLU A 1 143 ? -22.009 -5.162 13.490 1.00 96.88 143 GLU A O 1
ATOM 1124 N N . LEU A 1 144 ? -20.463 -5.373 11.882 1.00 96.69 144 LEU A N 1
ATOM 1125 C CA . LEU A 1 144 ? -20.109 -6.752 12.222 1.00 96.69 144 LEU A CA 1
ATOM 1126 C C . LEU A 1 144 ? -19.521 -6.854 13.637 1.00 96.69 144 LEU A C 1
ATOM 1128 O O . LEU A 1 144 ? -19.819 -7.807 14.350 1.00 96.69 144 LEU A O 1
ATOM 1132 N N . ALA A 1 145 ? -18.705 -5.885 14.057 1.00 96.69 145 ALA A N 1
ATOM 1133 C CA . ALA A 1 145 ? -18.187 -5.834 15.422 1.00 96.69 145 ALA A CA 1
ATOM 1134 C C . ALA A 1 145 ? -19.305 -5.614 16.460 1.00 96.69 145 ALA A C 1
ATOM 1136 O O . ALA A 1 145 ? -19.316 -6.277 17.498 1.00 96.69 145 ALA A O 1
ATOM 1137 N N . ASP A 1 146 ? -20.274 -4.746 16.155 1.00 96.88 146 ASP A N 1
ATOM 1138 C CA . ASP A 1 146 ? -21.438 -4.498 17.012 1.00 96.88 146 ASP A CA 1
ATOM 1139 C C . ASP A 1 146 ? -22.332 -5.744 17.134 1.00 96.88 146 ASP A C 1
ATOM 1141 O O . ASP A 1 146 ? -22.702 -6.119 18.247 1.00 96.88 146 ASP A O 1
ATOM 1145 N N . ASP A 1 147 ? -22.612 -6.432 16.019 1.00 97.25 147 ASP A N 1
ATOM 1146 C CA . ASP A 1 147 ? -23.354 -7.705 15.993 1.00 97.25 147 ASP A CA 1
ATOM 1147 C C . ASP A 1 147 ? -22.720 -8.755 16.919 1.00 97.25 147 ASP A C 1
ATOM 1149 O O . ASP A 1 147 ? -23.414 -9.555 17.545 1.00 97.25 147 ASP A O 1
ATOM 1153 N N . LEU A 1 148 ? -21.387 -8.765 16.984 1.00 96.44 148 LEU A N 1
ATOM 1154 C CA . LEU A 1 148 ? -20.599 -9.699 17.786 1.00 96.44 148 LEU A CA 1
ATOM 1155 C C . LEU A 1 148 ? -20.364 -9.214 19.222 1.00 96.44 148 LEU A C 1
ATOM 1157 O O . LEU A 1 148 ? -19.747 -9.933 20.005 1.00 96.44 148 LEU A O 1
ATOM 1161 N N . SER A 1 149 ? -20.839 -8.015 19.578 1.00 96.38 149 SER A N 1
ATOM 1162 C CA . SER A 1 149 ? -20.579 -7.378 20.876 1.00 96.38 149 SER A CA 1
ATOM 1163 C C . SER A 1 149 ? -19.082 -7.299 21.218 1.00 96.38 149 SER A C 1
ATOM 1165 O O . SER A 1 149 ? -18.689 -7.497 22.368 1.00 96.38 149 SER A O 1
ATOM 1167 N N . ILE A 1 150 ? -18.237 -7.022 20.218 1.00 96.00 150 ILE A N 1
ATOM 1168 C CA . ILE A 1 150 ? -16.795 -6.817 20.401 1.00 96.00 150 ILE A CA 1
ATOM 1169 C C . ILE A 1 150 ? -16.430 -5.344 20.227 1.00 96.00 150 ILE A C 1
ATOM 1171 O O . ILE A 1 150 ? -16.972 -4.633 19.383 1.00 96.00 150 ILE A O 1
ATOM 1175 N N . GLU A 1 151 ? -15.440 -4.896 20.988 1.00 97.19 151 GLU A N 1
ATOM 1176 C CA . GLU A 1 151 ? -14.894 -3.551 20.858 1.00 97.19 151 GLU A CA 1
ATOM 1177 C C . GLU A 1 151 ? -13.572 -3.591 20.093 1.00 97.19 151 GLU A C 1
ATOM 1179 O O . GLU A 1 151 ? -12.677 -4.370 20.419 1.00 97.19 151 GLU A O 1
ATOM 1184 N N . LEU A 1 152 ? -13.431 -2.747 19.071 1.00 97.94 152 LEU A N 1
ATOM 1185 C CA . LEU A 1 152 ? -12.204 -2.644 18.282 1.00 97.94 152 LEU A CA 1
ATOM 1186 C C . LEU A 1 152 ? -11.283 -1.563 18.861 1.00 97.94 152 LEU A C 1
ATOM 1188 O O . LEU A 1 152 ? -11.748 -0.526 19.331 1.00 97.94 152 LEU A O 1
ATOM 1192 N N . SER A 1 153 ? -9.968 -1.770 18.793 1.00 97.62 153 SER A N 1
ATOM 1193 C CA . SER A 1 153 ? -8.986 -0.742 19.174 1.00 97.62 153 SER A CA 1
ATOM 1194 C C . SER A 1 153 ? -8.487 0.058 17.966 1.00 97.62 153 SER A C 1
ATOM 1196 O O . SER A 1 153 ? -8.581 1.289 17.948 1.00 97.62 153 SER A O 1
ATOM 1198 N N . GLN A 1 154 ? -7.982 -0.631 16.940 1.00 98.06 154 GLN A N 1
ATOM 1199 C CA . GLN A 1 154 ? -7.404 -0.019 15.749 1.00 98.06 154 GLN A CA 1
ATOM 1200 C C . GLN A 1 154 ? -7.530 -0.922 14.516 1.00 98.06 154 GLN A C 1
ATOM 1202 O O . GLN A 1 154 ? -7.316 -2.129 14.600 1.00 98.06 154 GLN A O 1
ATOM 1207 N N . ILE A 1 155 ? -7.815 -0.312 13.365 1.00 98.31 155 ILE A N 1
ATOM 1208 C CA . ILE A 1 155 ? -7.842 -0.964 12.052 1.00 98.31 155 ILE A CA 1
ATOM 1209 C C . ILE A 1 155 ? -6.730 -0.358 11.190 1.00 98.31 155 ILE A C 1
ATOM 1211 O O . ILE A 1 155 ? -6.721 0.852 10.945 1.00 98.31 155 ILE A O 1
ATOM 1215 N N . ASN A 1 156 ? -5.810 -1.198 10.721 1.00 98.31 156 ASN A N 1
ATOM 1216 C CA . ASN A 1 156 ? -4.715 -0.824 9.832 1.00 98.31 156 ASN A CA 1
ATOM 1217 C C . ASN A 1 156 ? -5.122 -1.110 8.382 1.00 98.31 156 ASN A C 1
ATOM 1219 O O . ASN A 1 156 ? -5.592 -2.203 8.067 1.00 98.31 156 ASN A O 1
ATOM 1223 N N . LEU A 1 157 ? -4.971 -0.118 7.509 1.00 97.44 157 LEU A N 1
ATOM 1224 C CA . LEU A 1 157 ? -5.379 -0.179 6.112 1.00 97.44 157 LEU A CA 1
ATOM 1225 C C . LEU A 1 157 ? -4.170 -0.088 5.186 1.00 97.44 157 LEU A C 1
ATOM 1227 O O . LEU A 1 157 ? -3.426 0.897 5.216 1.00 97.44 157 LEU A O 1
ATOM 1231 N N . THR A 1 158 ? -4.067 -1.072 4.300 1.00 93.50 158 THR A N 1
ATOM 1232 C CA . THR A 1 158 ? -3.151 -1.075 3.160 1.00 93.50 158 THR A CA 1
ATOM 1233 C C . THR A 1 158 ? -3.965 -0.877 1.886 1.00 93.50 158 THR A C 1
ATOM 1235 O O . THR A 1 158 ? -4.872 -1.656 1.600 1.00 93.50 158 THR A O 1
ATOM 1238 N N . LEU A 1 159 ? -3.713 0.203 1.144 1.00 92.25 159 LEU A N 1
ATOM 1239 C CA . LEU A 1 159 ? -4.521 0.550 -0.027 1.00 92.25 159 LEU A CA 1
ATOM 1240 C C . LEU A 1 159 ? -3.756 1.333 -1.096 1.00 92.25 159 LEU A C 1
ATOM 1242 O O . LEU A 1 159 ? -2.668 1.866 -0.886 1.00 92.25 159 LEU A O 1
ATOM 1246 N N . ARG A 1 160 ? -4.387 1.462 -2.262 1.00 91.81 160 ARG A N 1
ATOM 1247 C CA . ARG A 1 160 ? -3.882 2.257 -3.384 1.00 91.81 160 ARG A CA 1
ATOM 1248 C C . ARG A 1 160 ? -4.293 3.725 -3.279 1.00 91.81 160 ARG A C 1
ATOM 1250 O O . ARG A 1 160 ? -5.397 4.043 -2.830 1.00 91.81 160 ARG A O 1
ATOM 1257 N N . ALA A 1 161 ? -3.451 4.619 -3.799 1.00 94.88 161 ALA A N 1
ATOM 1258 C CA . ALA A 1 161 ? -3.724 6.058 -3.827 1.00 94.88 161 ALA A CA 1
ATOM 1259 C C . ALA A 1 161 ? -5.017 6.411 -4.592 1.00 94.88 161 ALA A C 1
ATOM 1261 O O . ALA A 1 161 ? -5.803 7.244 -4.143 1.00 94.88 161 ALA A O 1
ATOM 1262 N N . ASP A 1 162 ? -5.298 5.746 -5.716 1.00 93.69 162 ASP A N 1
ATOM 1263 C CA . ASP A 1 162 ? -6.510 6.016 -6.494 1.00 93.69 162 ASP A CA 1
ATOM 1264 C C . ASP A 1 162 ? -7.788 5.515 -5.802 1.00 93.69 162 ASP A C 1
ATOM 1266 O O . ASP A 1 162 ? -8.843 6.146 -5.905 1.00 93.69 162 ASP A O 1
ATOM 1270 N N . TYR A 1 163 ? -7.703 4.414 -5.053 1.00 92.94 163 TYR A N 1
ATOM 1271 C CA . TYR A 1 163 ? -8.815 3.906 -4.245 1.00 92.94 163 TYR A CA 1
ATOM 1272 C C . TYR A 1 163 ? -9.069 4.755 -3.004 1.00 92.94 163 TYR A C 1
ATOM 1274 O O . TYR A 1 163 ? -10.232 4.962 -2.653 1.00 92.94 163 TYR A O 1
ATOM 1282 N N . LEU A 1 164 ? -8.024 5.340 -2.410 1.00 96.19 164 LEU A N 1
ATOM 1283 C CA . LEU A 1 164 ? -8.181 6.353 -1.370 1.00 96.19 164 LEU A CA 1
ATOM 1284 C C . LEU A 1 164 ? -9.027 7.526 -1.874 1.00 96.19 164 LEU A C 1
ATOM 1286 O O . LEU A 1 164 ? -10.026 7.872 -1.247 1.00 96.19 164 LEU A O 1
ATOM 1290 N N . LEU A 1 165 ? -8.663 8.097 -3.028 1.00 97.12 165 LEU A N 1
ATOM 1291 C CA . LEU A 1 165 ? -9.373 9.237 -3.613 1.00 97.12 165 LEU A CA 1
ATOM 1292 C C . LEU A 1 165 ? -10.838 8.914 -3.930 1.00 97.12 165 LEU A C 1
ATOM 1294 O O . LEU A 1 165 ? -11.734 9.689 -3.590 1.00 97.12 165 LEU A O 1
ATOM 1298 N N . LYS A 1 166 ? -11.102 7.746 -4.527 1.00 95.81 166 LYS A N 1
ATOM 1299 C CA . LYS A 1 166 ? -12.473 7.283 -4.806 1.00 95.81 166 LYS A CA 1
ATOM 1300 C C . LYS A 1 166 ? -13.276 7.043 -3.517 1.00 95.81 166 LYS A C 1
ATOM 1302 O O . LYS A 1 166 ? -14.487 7.254 -3.505 1.00 95.81 166 LYS A O 1
ATOM 1307 N N . GLY A 1 167 ? -12.611 6.626 -2.439 1.00 96.44 167 GLY A N 1
ATOM 1308 C CA . GLY A 1 167 ? -13.205 6.281 -1.148 1.00 96.44 167 GLY A CA 1
ATOM 1309 C C . GLY A 1 167 ? -13.228 7.400 -0.100 1.00 96.44 167 GLY A C 1
ATOM 1310 O O . GLY A 1 167 ? -13.590 7.124 1.041 1.00 96.44 167 GLY A O 1
ATOM 1311 N N . LEU A 1 168 ? -12.890 8.654 -0.438 1.00 97.12 168 LEU A N 1
ATOM 1312 C CA . LEU A 1 168 ? -12.787 9.744 0.551 1.00 97.12 168 LEU A CA 1
ATOM 1313 C C . LEU A 1 168 ? -14.084 10.004 1.328 1.00 97.12 168 LEU A C 1
ATOM 1315 O O . LEU A 1 168 ? -14.050 10.173 2.545 1.00 97.12 168 LEU A O 1
ATOM 1319 N N . LYS A 1 169 ? -15.237 10.024 0.647 1.00 97.12 169 LYS A N 1
ATOM 1320 C CA . LYS A 1 169 ? -16.541 10.241 1.302 1.00 97.12 169 LYS A CA 1
ATOM 1321 C C . LYS A 1 169 ? -16.917 9.079 2.244 1.00 97.12 169 LYS A C 1
ATOM 1323 O O . LYS A 1 169 ? -17.285 9.358 3.391 1.00 97.12 169 LYS A O 1
ATOM 1328 N N . PRO A 1 170 ? -16.815 7.800 1.819 1.00 97.56 170 PRO A N 1
ATOM 1329 C CA . PRO A 1 170 ? -16.933 6.660 2.728 1.00 97.56 170 PRO A CA 1
ATOM 1330 C C . PRO A 1 170 ? -15.969 6.718 3.920 1.00 97.56 170 PRO A C 1
ATOM 1332 O O . PRO A 1 170 ? -16.394 6.511 5.057 1.00 97.56 170 PRO A O 1
ATOM 1335 N N . LEU A 1 171 ? -14.699 7.068 3.689 1.00 97.75 171 LEU A N 1
ATOM 1336 C CA . LEU A 1 171 ? -13.692 7.192 4.744 1.00 97.75 171 LEU A CA 1
ATOM 1337 C C . LEU A 1 171 ? -14.072 8.269 5.763 1.00 97.75 171 LEU A C 1
ATOM 1339 O O . LEU A 1 171 ? -14.085 7.990 6.956 1.00 97.75 171 LEU A O 1
ATOM 1343 N N . GLU A 1 172 ? -14.435 9.478 5.325 1.00 97.88 172 GLU A N 1
ATOM 1344 C CA . GLU A 1 172 ? -14.836 10.558 6.238 1.00 97.88 172 GLU A CA 1
ATOM 1345 C C . GLU A 1 172 ? -16.090 10.188 7.043 1.00 97.88 172 GLU A C 1
ATOM 1347 O O . GLU A 1 172 ? -16.197 10.529 8.220 1.00 97.88 172 GLU A O 1
ATOM 1352 N N . SER A 1 173 ? -17.025 9.448 6.443 1.00 97.50 173 SER A N 1
ATOM 1353 C CA . SER A 1 173 ? -18.207 8.936 7.148 1.00 97.50 173 SER A CA 1
ATOM 1354 C C . SER A 1 173 ? -17.827 7.891 8.197 1.00 97.50 173 SER A C 1
ATOM 1356 O O . SER A 1 173 ? -18.296 7.951 9.333 1.00 97.50 173 SER A O 1
ATOM 1358 N N . THR A 1 174 ? -16.917 6.983 7.850 1.00 97.94 174 THR A N 1
ATOM 1359 C CA . THR A 1 174 ? -16.433 5.936 8.753 1.00 97.94 174 THR A CA 1
ATOM 1360 C C . THR A 1 174 ? -15.585 6.509 9.888 1.00 97.94 174 THR A C 1
ATOM 1362 O O . THR A 1 174 ? -15.717 6.077 11.026 1.00 97.94 174 THR A O 1
ATOM 1365 N N . LEU A 1 175 ? -14.796 7.556 9.636 1.00 98.44 175 LEU A N 1
ATOM 1366 C CA . LEU A 1 175 ? -14.036 8.269 10.668 1.00 98.44 175 LEU A CA 1
ATOM 1367 C C . LEU A 1 175 ? -14.938 8.896 11.738 1.00 98.44 175 LEU A C 1
ATOM 1369 O O . LEU A 1 175 ? -14.573 8.912 12.911 1.00 98.44 175 LEU A O 1
ATOM 1373 N N . LYS A 1 176 ? -16.145 9.352 11.376 1.00 98.25 176 LYS A N 1
ATOM 1374 C CA . LYS A 1 176 ? -17.139 9.819 12.361 1.00 98.25 176 LYS A CA 1
ATOM 1375 C C . LYS A 1 176 ? -17.634 8.684 13.257 1.00 98.25 176 LYS A C 1
ATOM 1377 O O . LYS A 1 176 ? -17.882 8.918 14.436 1.00 98.25 176 LYS A O 1
ATOM 1382 N N . ILE A 1 177 ? -17.796 7.478 12.711 1.00 98.19 177 ILE A N 1
ATOM 1383 C CA . ILE A 1 177 ? -18.173 6.281 13.479 1.00 98.19 177 ILE A CA 1
ATOM 1384 C C . ILE A 1 177 ? -17.015 5.880 14.396 1.00 98.19 177 ILE A C 1
ATOM 1386 O O . ILE A 1 177 ? -17.215 5.723 15.599 1.00 98.19 177 ILE A O 1
ATOM 1390 N N . ALA A 1 178 ? -15.802 5.807 13.845 1.00 98.19 178 ALA A N 1
ATOM 1391 C CA . ALA A 1 178 ? -14.582 5.471 14.567 1.00 98.19 178 ALA A CA 1
ATOM 1392 C C . ALA A 1 178 ? -14.343 6.426 15.748 1.00 98.19 178 ALA A C 1
ATOM 1394 O O . ALA A 1 178 ? -14.104 5.971 16.860 1.00 98.19 178 ALA A O 1
ATOM 1395 N N . ALA A 1 179 ? -14.538 7.735 15.551 1.00 98.19 179 ALA A N 1
ATOM 1396 C CA . ALA A 1 179 ? -14.445 8.734 16.616 1.00 98.19 179 ALA A CA 1
ATOM 1397 C C . ALA A 1 179 ? -15.472 8.529 17.741 1.00 98.19 179 ALA A C 1
ATOM 1399 O O . ALA A 1 179 ? -15.135 8.649 18.914 1.00 98.19 179 ALA A O 1
ATOM 1400 N N . LYS A 1 180 ? -16.724 8.185 17.407 1.00 97.75 180 LYS A N 1
ATOM 1401 C CA . LYS A 1 180 ? -17.764 7.904 18.414 1.00 97.75 180 LYS A CA 1
ATOM 1402 C C . LYS A 1 180 ? -17.475 6.639 19.219 1.00 97.75 180 LYS A C 1
ATOM 1404 O O . LYS A 1 180 ? -17.836 6.576 20.387 1.00 97.75 180 LYS A O 1
ATOM 1409 N N . LYS A 1 181 ? -16.858 5.644 18.583 1.00 97.19 181 LYS A N 1
ATOM 1410 C CA . LYS A 1 181 ? -16.515 4.349 19.183 1.00 97.19 181 LYS A CA 1
ATOM 1411 C C . LYS A 1 181 ? -15.086 4.300 19.740 1.00 97.19 181 LYS A C 1
ATOM 1413 O O . LYS A 1 181 ? -14.653 3.246 20.184 1.00 97.19 181 LYS A O 1
ATOM 1418 N N . ASN A 1 182 ? -14.355 5.419 19.710 1.00 97.50 182 ASN A N 1
ATOM 1419 C CA . ASN A 1 182 ? -12.952 5.515 20.126 1.00 97.50 182 ASN A CA 1
ATOM 1420 C C . ASN A 1 182 ? -12.029 4.470 19.452 1.00 97.50 182 ASN A C 1
ATOM 1422 O O . ASN A 1 182 ? -11.130 3.904 20.075 1.00 97.50 182 ASN A O 1
ATOM 1426 N N . VAL A 1 183 ? -12.266 4.204 18.166 1.00 98.38 183 VAL A N 1
ATOM 1427 C CA . VAL A 1 183 ? -11.469 3.290 17.335 1.00 98.38 183 VAL A CA 1
ATOM 1428 C C . VAL A 1 183 ? -10.543 4.106 16.446 1.00 98.38 183 VAL A C 1
ATOM 1430 O O . VAL A 1 183 ? -10.962 5.099 15.846 1.00 98.38 183 VAL A O 1
ATOM 1433 N N . ARG A 1 184 ? -9.285 3.685 16.319 1.00 98.25 184 ARG A N 1
ATOM 1434 C CA . ARG A 1 184 ? -8.327 4.322 15.412 1.00 98.25 184 ARG A CA 1
ATOM 1435 C C . ARG A 1 184 ? -8.330 3.653 14.039 1.00 98.25 184 ARG A C 1
ATOM 1437 O O . ARG A 1 184 ? -8.335 2.435 13.930 1.00 98.25 184 ARG A O 1
ATOM 1444 N N . ILE A 1 185 ? -8.285 4.449 12.980 1.00 98.62 185 ILE A N 1
ATOM 1445 C CA . ILE A 1 185 ? -8.042 3.994 11.610 1.00 98.62 185 ILE A CA 1
ATOM 1446 C C . ILE A 1 185 ? -6.660 4.498 11.210 1.00 98.62 185 ILE A C 1
ATOM 1448 O O . ILE A 1 185 ? -6.434 5.707 11.141 1.00 98.62 185 ILE A O 1
ATOM 1452 N N . LEU A 1 186 ? -5.733 3.579 10.966 1.00 98.44 186 LEU A N 1
ATOM 1453 C CA . LEU A 1 186 ? -4.380 3.877 10.511 1.00 98.44 186 LEU A CA 1
ATOM 1454 C C . LEU A 1 186 ? -4.274 3.517 9.030 1.00 98.44 186 LEU A C 1
ATOM 1456 O O . LEU A 1 186 ? -4.479 2.366 8.662 1.00 98.44 186 LEU A O 1
ATOM 1460 N N . LEU A 1 187 ? -3.922 4.477 8.176 1.00 97.88 187 LEU A N 1
ATOM 1461 C CA . LEU A 1 187 ? -3.442 4.176 6.828 1.00 97.88 187 LEU A CA 1
ATOM 1462 C C . LEU A 1 187 ? -2.011 3.653 6.962 1.00 97.88 187 LEU A C 1
ATOM 1464 O O . LEU A 1 187 ? -1.056 4.420 6.876 1.00 97.88 187 LEU A O 1
ATOM 1468 N N . SER A 1 188 ? -1.871 2.362 7.263 1.00 96.38 188 SER A N 1
ATOM 1469 C CA . SER A 1 188 ? -0.581 1.732 7.551 1.00 96.38 188 SER A CA 1
ATOM 1470 C C . SER A 1 188 ? 0.313 1.718 6.327 1.00 96.38 188 SER A C 1
ATOM 1472 O O . SER A 1 188 ? 1.513 1.930 6.456 1.00 96.38 188 SER A O 1
ATOM 1474 N N . SER A 1 189 ? -0.258 1.530 5.138 1.00 94.75 189 SER A N 1
ATOM 1475 C CA . SER A 1 189 ? 0.481 1.645 3.890 1.00 94.75 189 SER A CA 1
ATOM 1476 C C . SER A 1 189 ? -0.409 2.192 2.781 1.00 94.75 189 SER A C 1
ATOM 1478 O O . SER A 1 189 ? -1.532 1.748 2.556 1.00 94.75 189 SER A O 1
ATOM 1480 N N . ILE A 1 190 ? 0.112 3.197 2.084 1.00 95.25 190 ILE A N 1
ATOM 1481 C CA . ILE A 1 190 ? -0.430 3.650 0.812 1.00 95.25 190 ILE A CA 1
ATOM 1482 C C . ILE A 1 190 ? 0.679 3.374 -0.174 1.00 95.25 190 ILE A C 1
ATOM 1484 O O . ILE A 1 190 ? 1.799 3.859 -0.020 1.00 95.25 190 ILE A O 1
ATOM 1488 N N . GLU A 1 191 ? 0.387 2.561 -1.167 1.00 91.88 191 GLU A N 1
ATOM 1489 C CA . GLU A 1 191 ? 1.403 2.129 -2.106 1.00 91.88 191 GLU A CA 1
ATOM 1490 C C . GLU A 1 191 ? 1.560 3.170 -3.228 1.00 91.88 191 GLU A C 1
ATOM 1492 O O . GLU A 1 191 ? 0.928 3.067 -4.285 1.00 91.88 191 GLU A O 1
ATOM 1497 N N . PHE A 1 192 ? 2.369 4.207 -3.003 1.00 95.19 192 PHE A N 1
ATOM 1498 C CA . PHE A 1 192 ? 2.614 5.252 -4.005 1.00 95.19 192 PHE A CA 1
ATOM 1499 C C . PHE A 1 192 ? 3.544 4.772 -5.126 1.00 95.19 192 PHE A C 1
ATOM 1501 O O . PHE A 1 192 ? 3.356 5.149 -6.282 1.00 95.19 192 PHE A O 1
ATOM 1508 N N . GLU A 1 193 ? 4.517 3.925 -4.786 1.00 94.31 193 GLU A N 1
ATOM 1509 C CA . GLU A 1 193 ? 5.616 3.398 -5.612 1.00 94.31 193 GLU A CA 1
ATOM 1510 C C . GLU A 1 193 ? 6.582 4.432 -6.166 1.00 94.31 193 GLU A C 1
ATOM 1512 O O . GLU A 1 193 ? 7.786 4.263 -6.043 1.00 94.31 193 GLU A O 1
ATOM 1517 N N . SER A 1 194 ? 6.100 5.508 -6.776 1.00 95.75 194 SER A N 1
ATOM 1518 C CA . SER A 1 194 ? 6.958 6.551 -7.320 1.00 95.75 194 SER A CA 1
ATOM 1519 C C . SER A 1 194 ? 6.229 7.888 -7.414 1.00 95.75 194 SER A C 1
ATOM 1521 O O . SER A 1 194 ? 5.002 7.978 -7.347 1.00 95.75 194 SER A O 1
ATOM 1523 N N . PHE A 1 195 ? 7.015 8.944 -7.578 1.00 96.19 195 PHE A N 1
ATOM 1524 C CA . PHE A 1 195 ? 6.554 10.298 -7.870 1.00 96.19 195 PHE A CA 1
ATOM 1525 C C . PHE A 1 195 ? 7.030 10.750 -9.256 1.00 96.19 195 PHE A C 1
ATOM 1527 O O . PHE A 1 195 ? 7.202 11.943 -9.486 1.00 96.19 195 PHE A O 1
ATOM 1534 N N . ASP A 1 196 ? 7.235 9.801 -10.170 1.00 96.00 196 ASP A N 1
ATOM 1535 C CA . ASP A 1 196 ? 7.549 10.029 -11.579 1.00 96.00 196 ASP A CA 1
ATOM 1536 C C . ASP A 1 196 ? 6.617 9.208 -12.483 1.00 96.00 196 ASP A C 1
ATOM 1538 O O . ASP A 1 196 ? 6.419 8.008 -12.274 1.00 96.00 196 ASP A O 1
ATOM 1542 N N . ASP A 1 197 ? 6.039 9.856 -13.495 1.00 95.75 197 ASP A N 1
ATOM 1543 C CA . ASP A 1 197 ? 5.049 9.231 -14.380 1.00 95.75 197 ASP A CA 1
ATOM 1544 C C . ASP A 1 197 ? 5.661 8.178 -15.317 1.00 95.75 197 ASP A C 1
ATOM 1546 O O . ASP A 1 197 ? 4.969 7.236 -15.708 1.00 95.75 197 ASP A O 1
ATOM 1550 N N . THR A 1 198 ? 6.952 8.280 -15.641 1.00 93.44 198 THR A N 1
ATOM 1551 C CA . THR A 1 198 ? 7.660 7.285 -16.464 1.00 93.44 198 THR A CA 1
ATOM 1552 C C . THR A 1 198 ? 7.814 5.983 -15.689 1.00 93.44 198 THR A C 1
ATOM 1554 O O . THR A 1 198 ? 7.473 4.912 -16.193 1.00 93.44 198 THR A O 1
ATOM 1557 N N . ILE A 1 199 ? 8.246 6.070 -14.425 1.00 95.19 199 ILE A N 1
ATOM 1558 C CA . ILE A 1 199 ? 8.330 4.896 -13.548 1.00 95.19 199 ILE A CA 1
ATOM 1559 C C . ILE A 1 199 ? 6.939 4.297 -13.327 1.00 95.19 199 ILE A C 1
ATOM 1561 O O . ILE A 1 199 ? 6.757 3.096 -13.508 1.00 95.19 199 ILE A O 1
ATOM 1565 N N . LEU A 1 200 ? 5.933 5.108 -12.984 1.00 95.12 200 LEU A N 1
ATOM 1566 C CA . LEU A 1 200 ? 4.577 4.605 -12.724 1.00 95.12 200 LEU A CA 1
ATOM 1567 C C . LEU A 1 200 ? 3.941 3.932 -13.951 1.00 95.12 200 LEU A C 1
ATOM 1569 O O . LEU A 1 200 ? 3.240 2.923 -13.804 1.00 95.12 200 LEU A O 1
ATOM 1573 N N . LYS A 1 201 ? 4.220 4.446 -15.157 1.00 93.75 201 LYS A N 1
ATOM 1574 C CA . LYS A 1 201 ? 3.869 3.802 -16.431 1.00 93.75 201 LYS A CA 1
ATOM 1575 C C . LYS A 1 201 ? 4.526 2.426 -16.541 1.00 93.75 201 LYS A C 1
ATOM 1577 O O . LYS A 1 201 ? 3.824 1.453 -16.807 1.00 93.75 201 LYS A O 1
ATOM 1582 N N . ASN A 1 202 ? 5.834 2.328 -16.308 1.00 94.38 202 ASN A N 1
ATOM 1583 C CA . ASN A 1 202 ? 6.576 1.068 -16.417 1.00 94.38 202 ASN A CA 1
ATOM 1584 C C . ASN A 1 202 ? 6.153 0.034 -15.362 1.00 94.38 202 ASN A C 1
ATOM 1586 O O . ASN A 1 202 ? 6.093 -1.159 -15.659 1.00 94.38 202 ASN A O 1
ATOM 1590 N N . LEU A 1 203 ? 5.763 0.486 -14.167 1.00 92.88 203 LEU A N 1
ATOM 1591 C CA . LEU A 1 203 ? 5.159 -0.347 -13.120 1.00 92.88 203 LEU A CA 1
ATOM 1592 C C . LEU A 1 203 ? 3.716 -0.784 -13.447 1.00 92.88 203 LEU A C 1
ATOM 1594 O O . LEU A 1 203 ? 3.149 -1.630 -12.755 1.00 92.88 203 LEU A O 1
ATOM 1598 N N . ASN A 1 204 ? 3.100 -0.213 -14.488 1.00 90.62 204 ASN A N 1
ATOM 1599 C CA . ASN A 1 204 ? 1.715 -0.444 -14.909 1.00 90.62 204 ASN A CA 1
ATOM 1600 C C . ASN A 1 204 ? 0.688 -0.324 -13.768 1.00 90.62 204 ASN A C 1
ATOM 1602 O O . ASN A 1 204 ? -0.329 -1.027 -13.716 1.00 90.62 204 ASN A O 1
ATOM 1606 N N . LYS A 1 205 ? 0.934 0.591 -12.828 1.00 85.00 205 LYS A N 1
ATOM 1607 C CA . LYS A 1 205 ? 0.053 0.750 -11.668 1.00 85.00 205 LYS A CA 1
ATOM 1608 C C . LYS A 1 205 ? -1.261 1.448 -12.020 1.00 85.00 205 LYS A C 1
ATOM 1610 O O . LYS A 1 205 ? -2.232 1.321 -11.281 1.00 85.00 205 LYS A O 1
ATOM 1615 N N . GLY A 1 206 ? -1.328 2.146 -13.156 1.00 88.12 206 GLY A N 1
ATOM 1616 C CA . GLY A 1 206 ? -2.524 2.883 -13.582 1.00 88.12 206 GLY A CA 1
ATOM 1617 C C . GLY A 1 206 ? -2.809 4.126 -12.733 1.00 88.12 206 GLY A C 1
ATO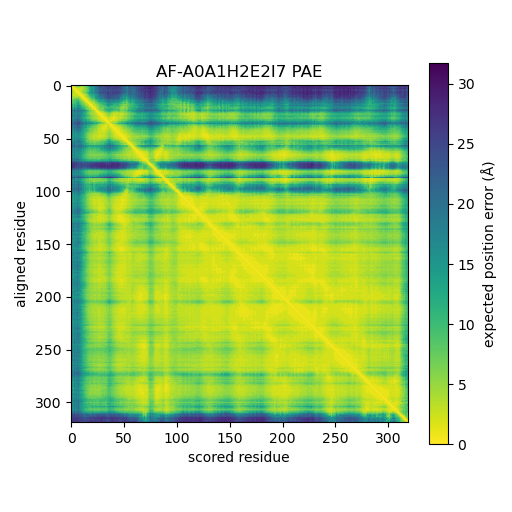M 1618 O O . GLY A 1 206 ? -3.946 4.587 -12.693 1.00 88.12 206 GLY A O 1
ATOM 1619 N N . VAL A 1 207 ? -1.789 4.642 -12.046 1.00 91.88 207 VAL A N 1
ATOM 1620 C CA . VAL A 1 207 ? -1.823 5.892 -11.277 1.00 91.88 207 VAL A CA 1
ATOM 1621 C C . VAL A 1 207 ? -0.749 6.829 -11.814 1.00 91.88 207 VAL A C 1
ATOM 1623 O O . VAL A 1 207 ? 0.248 6.362 -12.364 1.00 91.88 207 VAL A O 1
ATOM 1626 N N . SER A 1 208 ? -0.957 8.134 -11.663 1.00 96.56 208 SER A N 1
ATOM 1627 C CA . SER A 1 208 ? 0.041 9.152 -11.997 1.00 96.56 208 SER A CA 1
ATOM 1628 C C . SER A 1 208 ? 0.649 9.762 -10.738 1.00 96.56 208 SER A C 1
ATOM 1630 O O . SER A 1 208 ? 0.101 9.652 -9.636 1.00 96.56 208 SER A O 1
ATOM 1632 N N . ARG A 1 209 ? 1.748 10.496 -10.912 1.00 97.19 209 ARG A N 1
ATOM 1633 C CA . ARG A 1 209 ? 2.329 11.366 -9.891 1.00 97.19 209 ARG A CA 1
ATOM 1634 C C . ARG A 1 209 ? 1.264 12.285 -9.302 1.00 97.19 209 ARG A C 1
ATOM 1636 O O . ARG A 1 209 ? 1.204 12.443 -8.087 1.00 97.19 209 ARG A O 1
ATOM 1643 N N . GLN A 1 210 ? 0.404 12.857 -10.147 1.00 98.06 210 GLN A N 1
ATOM 1644 C CA . GLN A 1 210 ? -0.669 13.737 -9.687 1.00 98.06 210 GLN A CA 1
ATOM 1645 C C . GLN A 1 210 ? -1.659 12.992 -8.786 1.00 98.06 210 GLN A C 1
ATOM 1647 O O . GLN A 1 210 ? -1.979 13.491 -7.715 1.00 98.06 210 GLN A O 1
ATOM 1652 N N . THR A 1 211 ? -2.069 11.772 -9.152 1.00 98.19 211 THR A N 1
ATOM 1653 C CA . THR A 1 211 ? -2.935 10.936 -8.301 1.00 98.19 211 THR A CA 1
ATOM 1654 C C . THR A 1 211 ? -2.323 10.709 -6.916 1.00 98.19 211 THR A C 1
ATOM 1656 O O . THR A 1 211 ? -3.016 10.826 -5.906 1.00 98.19 211 THR A O 1
ATOM 1659 N N . ASN A 1 212 ? -1.018 10.430 -6.852 1.00 98.12 212 ASN A N 1
ATOM 1660 C CA . ASN A 1 212 ? -0.308 10.246 -5.587 1.00 98.12 212 ASN A CA 1
ATOM 1661 C C . ASN A 1 212 ? -0.274 11.540 -4.754 1.00 98.12 212 ASN A C 1
ATOM 1663 O O . ASN A 1 212 ? -0.541 11.509 -3.552 1.00 98.12 212 ASN A O 1
ATOM 1667 N N . LEU A 1 213 ? 0.005 12.685 -5.382 1.00 98.44 213 LEU A N 1
ATOM 1668 C CA . LEU A 1 213 ? 0.029 13.988 -4.708 1.00 98.44 213 LEU A CA 1
ATOM 1669 C C . LEU A 1 213 ? -1.358 14.417 -4.208 1.00 98.44 213 LEU A C 1
ATOM 1671 O O . LEU A 1 213 ? -1.472 14.905 -3.083 1.00 98.44 213 LEU A O 1
ATOM 1675 N N . ASP A 1 214 ? -2.411 14.176 -4.989 1.00 98.62 214 ASP A N 1
ATOM 1676 C CA . ASP A 1 214 ? -3.797 14.457 -4.601 1.00 98.62 214 ASP A CA 1
ATOM 1677 C C . ASP A 1 214 ? -4.209 13.614 -3.386 1.00 98.62 214 ASP A C 1
ATOM 1679 O O . ASP A 1 214 ? -4.831 14.117 -2.446 1.00 98.62 214 ASP A O 1
ATOM 1683 N N . ALA A 1 215 ? -3.817 12.335 -3.359 1.00 98.31 215 ALA A N 1
ATOM 1684 C CA . ALA A 1 215 ? -4.051 11.456 -2.216 1.00 98.31 215 ALA A CA 1
ATOM 1685 C C . ALA A 1 215 ? -3.355 11.983 -0.948 1.00 98.31 215 ALA A C 1
ATOM 1687 O O . ALA A 1 215 ? -3.975 12.049 0.115 1.00 98.31 215 ALA A O 1
ATOM 1688 N N . ILE A 1 216 ? -2.103 12.440 -1.068 1.00 98.38 216 ILE A N 1
ATOM 1689 C CA . ILE A 1 216 ? -1.339 13.048 0.036 1.00 98.38 216 ILE A CA 1
ATOM 1690 C C . ILE A 1 216 ? -1.996 14.344 0.525 1.00 98.38 216 ILE A C 1
ATOM 1692 O O . ILE A 1 216 ? -2.091 14.597 1.729 1.00 98.38 216 ILE A O 1
ATOM 1696 N N . GLN A 1 217 ? -2.490 15.175 -0.391 1.00 98.44 217 GLN A N 1
ATOM 1697 C CA . GLN A 1 217 ? -3.219 16.385 -0.026 1.00 98.44 217 GLN A CA 1
ATOM 1698 C C . GLN A 1 217 ? -4.506 16.052 0.742 1.00 98.44 217 GLN A C 1
ATOM 1700 O O . GLN A 1 217 ? -4.828 16.718 1.733 1.00 98.44 217 GLN A O 1
ATOM 1705 N N . ALA A 1 218 ? -5.228 15.010 0.327 1.00 98.38 218 ALA A N 1
ATOM 1706 C CA . ALA A 1 218 ? -6.464 14.586 0.969 1.00 98.38 218 ALA A CA 1
ATOM 1707 C C . ALA A 1 218 ? -6.228 14.068 2.400 1.00 98.38 218 ALA A C 1
ATOM 1709 O O . ALA A 1 218 ? -6.913 14.513 3.324 1.00 98.38 218 ALA A O 1
ATOM 1710 N N . ILE A 1 219 ? -5.228 13.205 2.621 1.00 97.75 219 ILE A N 1
ATOM 1711 C CA . ILE A 1 219 ? -4.909 12.693 3.971 1.00 97.75 219 ILE A CA 1
ATOM 1712 C C . ILE A 1 219 ? -4.439 13.812 4.906 1.00 97.75 219 ILE A C 1
ATOM 1714 O O . ILE A 1 219 ? -4.915 13.899 6.040 1.00 97.75 219 ILE A O 1
ATOM 1718 N N . ARG A 1 220 ? -3.608 14.742 4.412 1.00 98.06 220 ARG A N 1
ATOM 1719 C CA . ARG A 1 220 ? -3.170 15.924 5.174 1.00 98.06 220 ARG A CA 1
ATOM 1720 C C . ARG A 1 220 ? -4.340 16.825 5.558 1.00 98.06 220 ARG A C 1
ATOM 1722 O O . ARG A 1 220 ? -4.334 17.411 6.633 1.00 98.06 220 ARG A O 1
ATOM 1729 N N . SER A 1 221 ? -5.362 16.906 4.709 1.00 97.94 221 SER A N 1
ATOM 1730 C CA . SER A 1 221 ? -6.574 17.689 4.978 1.00 97.94 221 SER A CA 1
ATOM 1731 C C . SER A 1 221 ? -7.523 17.002 5.971 1.00 97.94 221 SER A C 1
ATOM 1733 O O . SER A 1 221 ? -8.266 17.677 6.684 1.00 97.94 221 SER A O 1
ATOM 1735 N N . LEU A 1 222 ? -7.517 15.666 6.031 1.00 97.56 222 LEU A N 1
ATOM 1736 C CA . LEU A 1 222 ? -8.336 14.883 6.964 1.00 97.56 222 LEU A CA 1
ATOM 1737 C C . LEU A 1 222 ? -7.727 14.806 8.368 1.00 97.56 222 LEU A C 1
ATOM 1739 O O . LEU A 1 222 ? -8.470 14.848 9.349 1.00 97.56 222 LEU A O 1
ATOM 1743 N N . LYS A 1 223 ? -6.398 14.733 8.485 1.00 97.50 223 LYS A N 1
ATOM 1744 C CA . LYS A 1 223 ? -5.703 14.559 9.771 1.00 97.50 223 LYS A CA 1
ATOM 1745 C C . LYS A 1 223 ? -6.076 15.594 10.842 1.00 97.50 223 LYS A C 1
ATOM 1747 O O . LYS A 1 223 ? -6.422 15.163 11.941 1.00 97.50 223 LYS A O 1
ATOM 1752 N N . PRO A 1 224 ? -6.120 16.913 10.570 1.00 98.06 224 PRO A N 1
ATOM 1753 C CA . PRO A 1 224 ? -6.533 17.899 11.571 1.00 98.06 224 PRO A CA 1
ATOM 1754 C C . PRO A 1 224 ? -7.982 17.737 12.046 1.00 98.06 224 PRO A C 1
ATOM 1756 O O . PRO A 1 224 ? -8.304 18.138 13.159 1.00 98.06 224 PRO A O 1
ATOM 1759 N N . LYS A 1 225 ? -8.861 17.146 11.224 1.00 98.12 225 LYS A N 1
ATOM 1760 C CA . LYS A 1 225 ? -10.266 16.903 11.588 1.00 98.12 225 LYS A CA 1
ATOM 1761 C C . LYS A 1 225 ? -10.425 15.711 12.538 1.00 98.12 225 LYS A C 1
ATOM 1763 O O . LYS A 1 225 ? -11.372 15.685 13.317 1.00 98.12 225 LYS A O 1
ATOM 1768 N N . TYR A 1 226 ? -9.515 14.737 12.474 1.00 98.06 226 TYR A N 1
ATOM 1769 C CA . TYR A 1 226 ? -9.558 13.501 13.265 1.00 98.06 226 TYR A CA 1
ATOM 1770 C C . TYR A 1 226 ? -8.176 13.163 13.859 1.00 98.06 226 TYR A C 1
ATOM 1772 O O . TYR A 1 226 ? -7.638 12.088 13.591 1.00 98.06 226 TYR A O 1
ATOM 1780 N N . PRO A 1 227 ? -7.580 14.043 14.685 1.00 96.88 227 PRO A N 1
ATOM 1781 C CA . PRO A 1 227 ? -6.163 13.961 15.051 1.00 96.88 227 PRO A CA 1
ATOM 1782 C C . PRO A 1 227 ? -5.783 12.676 15.797 1.00 96.88 227 PRO A C 1
ATOM 1784 O O . PRO A 1 227 ? -4.680 12.174 15.606 1.00 96.88 227 PRO A O 1
ATOM 1787 N N . VAL A 1 228 ? -6.694 12.126 16.604 1.00 97.19 228 VAL A N 1
ATOM 1788 C CA . VAL A 1 228 ? -6.466 10.901 17.395 1.00 97.19 228 VAL A CA 1
ATOM 1789 C C . VAL A 1 228 ? -6.922 9.634 16.660 1.00 97.19 228 VAL A C 1
ATOM 1791 O O . VAL A 1 228 ? -6.344 8.567 16.833 1.00 97.19 228 VAL A O 1
ATOM 1794 N N . HIS A 1 229 ? -7.945 9.748 15.812 1.00 98.38 229 HIS A N 1
ATOM 1795 C CA . HIS A 1 229 ? -8.653 8.597 15.238 1.00 98.38 229 HIS A CA 1
ATOM 1796 C C . HIS A 1 229 ? -8.229 8.280 13.804 1.00 98.38 229 HIS A C 1
ATOM 1798 O O . HIS A 1 229 ? -8.564 7.215 13.299 1.00 98.38 229 HIS A O 1
ATOM 1804 N N . PHE A 1 230 ? -7.496 9.180 13.147 1.00 98.56 230 PHE A N 1
ATOM 1805 C CA . PHE A 1 230 ? -6.953 8.975 11.812 1.00 98.56 230 PHE A CA 1
ATOM 1806 C C . PHE A 1 230 ? -5.432 9.070 11.850 1.00 98.56 230 PHE A C 1
ATOM 1808 O O . PHE A 1 230 ? -4.889 10.133 12.154 1.00 98.56 230 PHE A O 1
ATOM 1815 N N . GLY A 1 231 ? -4.749 7.965 11.566 1.00 98.06 231 GLY A N 1
ATOM 1816 C CA . GLY A 1 231 ? -3.294 7.900 11.477 1.00 98.06 231 GLY A CA 1
ATOM 1817 C C . GLY A 1 231 ? -2.815 7.734 10.039 1.00 98.06 231 GLY A C 1
ATOM 1818 O O . GLY A 1 231 ? -3.461 7.048 9.250 1.00 98.06 231 GLY A O 1
ATOM 1819 N N . TYR A 1 232 ? -1.678 8.338 9.716 1.00 97.50 232 TYR A N 1
ATOM 1820 C CA . TYR A 1 232 ? -0.935 8.083 8.473 1.00 97.50 232 TYR A CA 1
ATOM 1821 C C . TYR A 1 232 ? 0.559 8.422 8.600 1.00 97.50 232 TYR A C 1
ATOM 1823 O O . TYR A 1 232 ? 1.320 8.189 7.673 1.00 97.50 232 TYR A O 1
ATOM 1831 N N . LEU A 1 233 ? 0.996 9.015 9.713 1.00 96.06 233 LEU A N 1
ATOM 1832 C CA . LEU A 1 233 ? 2.379 9.448 9.865 1.00 96.06 233 LEU A CA 1
ATOM 1833 C C . LEU A 1 233 ? 3.290 8.257 10.174 1.00 96.06 233 LEU A C 1
ATOM 1835 O O . LEU A 1 233 ? 2.893 7.287 10.821 1.00 96.06 233 LEU A O 1
ATOM 1839 N N . LYS A 1 234 ? 4.567 8.381 9.819 1.00 91.75 234 LYS A N 1
ATOM 1840 C CA . LYS A 1 234 ? 5.596 7.399 10.196 1.00 91.75 234 LYS A CA 1
ATOM 1841 C C . LYS A 1 234 ? 5.693 7.145 11.694 1.00 91.75 234 LYS A C 1
ATOM 1843 O O . LYS A 1 234 ? 5.778 6.005 12.132 1.00 91.75 234 LYS A O 1
ATOM 1848 N N . GLU A 1 235 ? 5.648 8.213 12.482 1.00 92.25 235 GLU A N 1
ATOM 1849 C CA . GLU A 1 235 ? 5.657 8.151 13.950 1.00 92.25 235 GLU A CA 1
ATOM 1850 C C . GLU A 1 235 ? 4.412 7.463 14.531 1.00 92.25 235 GLU A C 1
ATOM 1852 O O . GLU A 1 235 ? 4.414 7.033 15.680 1.00 92.25 235 GLU A O 1
ATOM 1857 N N . GLU A 1 236 ? 3.361 7.310 13.724 1.00 94.38 236 GLU A N 1
ATOM 1858 C CA . GLU A 1 236 ? 2.151 6.564 14.063 1.00 94.38 236 GLU A CA 1
ATOM 1859 C C . GLU A 1 236 ? 2.211 5.092 13.634 1.00 94.38 236 GLU A C 1
ATOM 1861 O O . GLU A 1 236 ? 1.247 4.360 13.855 1.00 94.38 236 GLU A O 1
ATOM 1866 N N . GLY A 1 237 ? 3.325 4.662 13.034 1.00 92.50 237 GLY A N 1
ATOM 1867 C CA . GLY A 1 237 ? 3.538 3.305 12.536 1.00 92.50 237 GLY A CA 1
ATOM 1868 C C . GLY A 1 237 ? 3.204 3.109 11.056 1.00 92.50 237 GLY A C 1
ATOM 1869 O O . GLY A 1 237 ? 3.200 1.968 10.598 1.00 92.50 237 GLY A O 1
ATOM 1870 N N . ALA A 1 238 ? 2.922 4.175 10.298 1.00 95.31 238 ALA A N 1
ATOM 1871 C CA . ALA A 1 238 ? 2.713 4.056 8.858 1.00 95.31 238 ALA A CA 1
ATOM 1872 C C . ALA A 1 238 ? 4.037 3.857 8.102 1.00 95.31 238 ALA A C 1
ATOM 1874 O O . ALA A 1 238 ? 5.059 4.477 8.403 1.00 95.31 238 ALA A O 1
ATOM 1875 N N . ASN A 1 239 ? 3.997 3.012 7.078 1.00 93.88 239 ASN A N 1
ATOM 1876 C CA . ASN A 1 239 ? 5.095 2.726 6.170 1.00 93.88 239 ASN A CA 1
ATOM 1877 C C . ASN A 1 239 ? 4.553 2.666 4.737 1.00 93.88 239 ASN A C 1
ATOM 1879 O O . ASN A 1 239 ? 4.149 1.612 4.248 1.00 93.88 239 ASN A O 1
ATOM 1883 N N . HIS A 1 240 ? 4.478 3.824 4.085 1.00 95.06 240 HIS A N 1
ATOM 1884 C CA . HIS A 1 240 ? 3.933 3.932 2.736 1.00 95.06 240 HIS A CA 1
ATOM 1885 C C . HIS A 1 240 ? 4.934 3.454 1.672 1.00 95.06 240 HIS A C 1
ATOM 1887 O O . HIS A 1 240 ? 6.141 3.668 1.783 1.00 95.06 240 HIS A O 1
ATOM 1893 N N . GLY A 1 241 ? 4.421 2.824 0.614 1.00 92.56 241 GLY A N 1
ATOM 1894 C CA . GLY A 1 241 ? 5.235 2.220 -0.438 1.00 92.56 241 GLY A CA 1
ATOM 1895 C C . GLY A 1 241 ? 5.924 3.258 -1.322 1.00 92.56 241 GLY A C 1
ATOM 1896 O O . GLY A 1 241 ? 5.265 4.115 -1.917 1.00 92.56 241 GLY A O 1
ATOM 1897 N N . PHE A 1 242 ? 7.248 3.153 -1.433 1.00 94.56 242 PHE A N 1
ATOM 1898 C CA . PHE A 1 242 ? 8.081 3.914 -2.363 1.00 94.56 242 PHE A CA 1
ATOM 1899 C C . PHE A 1 242 ? 9.224 3.028 -2.873 1.00 94.56 242 PHE A C 1
ATOM 1901 O O . PHE A 1 242 ? 10.046 2.537 -2.091 1.00 94.56 242 PHE A O 1
ATOM 1908 N N . ILE A 1 243 ? 9.262 2.838 -4.190 1.00 93.19 243 ILE A N 1
ATOM 1909 C CA . ILE A 1 243 ? 10.209 1.982 -4.891 1.00 93.19 243 ILE A CA 1
ATOM 1910 C C . ILE A 1 243 ? 11.316 2.852 -5.480 1.00 93.19 243 ILE A C 1
ATOM 1912 O O . ILE A 1 243 ? 11.093 3.649 -6.390 1.00 93.19 243 ILE A O 1
ATOM 1916 N N . CYS A 1 244 ? 12.521 2.686 -4.950 1.00 91.00 244 CYS A N 1
ATOM 1917 C CA . CYS A 1 244 ? 13.741 3.306 -5.442 1.00 91.00 244 CYS A CA 1
ATOM 1918 C C . CYS A 1 244 ? 14.958 2.541 -4.877 1.00 91.00 244 CYS A C 1
ATOM 1920 O O . CYS A 1 244 ? 14.983 2.259 -3.673 1.00 91.00 244 CYS A O 1
ATOM 1922 N N . PRO A 1 245 ? 15.980 2.220 -5.690 1.00 92.12 245 PRO A N 1
ATOM 1923 C CA . PRO A 1 245 ? 16.089 2.530 -7.114 1.00 92.12 245 PRO A CA 1
ATOM 1924 C C . PRO A 1 245 ? 15.278 1.596 -8.030 1.00 92.12 245 PRO A C 1
ATOM 1926 O O . PRO A 1 245 ? 14.815 0.531 -7.616 1.00 92.12 245 PRO A O 1
ATOM 1929 N N . THR A 1 246 ? 15.136 2.001 -9.291 1.00 93.62 246 THR A N 1
ATOM 1930 C CA . THR A 1 246 ? 14.515 1.259 -10.396 1.00 93.62 246 THR A CA 1
ATOM 1931 C C . THR A 1 246 ? 15.473 1.123 -11.592 1.00 93.62 246 THR A C 1
ATOM 1933 O O . THR A 1 246 ? 16.386 1.938 -11.734 1.00 93.62 246 THR A O 1
ATOM 1936 N N . PRO A 1 247 ? 15.253 0.158 -12.512 1.00 91.94 247 PRO A N 1
ATOM 1937 C CA . PRO A 1 247 ? 16.055 0.016 -13.732 1.00 91.94 247 PRO A CA 1
ATOM 1938 C C . PRO A 1 247 ? 16.039 1.242 -14.649 1.00 91.94 247 PRO A C 1
ATOM 1940 O O . PRO A 1 247 ? 16.873 1.347 -15.545 1.00 91.94 247 PRO A O 1
ATOM 1943 N N . TRP A 1 248 ? 15.069 2.139 -14.471 1.00 92.50 248 TRP A N 1
ATOM 1944 C CA . TRP A 1 248 ? 14.862 3.319 -15.311 1.00 92.50 248 TRP A CA 1
ATOM 1945 C C . TRP A 1 248 ? 15.470 4.588 -14.710 1.00 92.50 248 TRP A C 1
ATOM 1947 O O . TRP A 1 248 ? 15.417 5.648 -15.336 1.00 92.50 248 TRP A O 1
ATOM 1957 N N . ASP A 1 249 ? 16.041 4.497 -13.508 1.00 90.19 249 ASP A N 1
ATOM 1958 C CA . ASP A 1 249 ? 16.603 5.654 -12.829 1.00 90.19 249 ASP A CA 1
ATOM 1959 C C . ASP A 1 249 ? 17.821 6.203 -13.575 1.00 90.19 249 ASP A C 1
ATOM 1961 O O . ASP A 1 249 ? 18.729 5.483 -13.991 1.00 90.19 249 ASP A O 1
ATOM 1965 N N . ASN A 1 250 ? 17.858 7.526 -13.687 1.00 88.69 250 ASN A N 1
ATOM 1966 C CA . ASN A 1 250 ? 18.993 8.289 -14.185 1.00 88.69 250 ASN A CA 1
ATOM 1967 C C . ASN A 1 250 ? 19.087 9.621 -13.437 1.00 88.69 250 ASN A C 1
ATOM 1969 O O . ASN A 1 250 ? 18.152 10.019 -12.744 1.00 88.69 250 ASN A O 1
ATOM 1973 N N . LYS A 1 251 ? 20.195 10.354 -13.603 1.00 89.81 251 LYS A 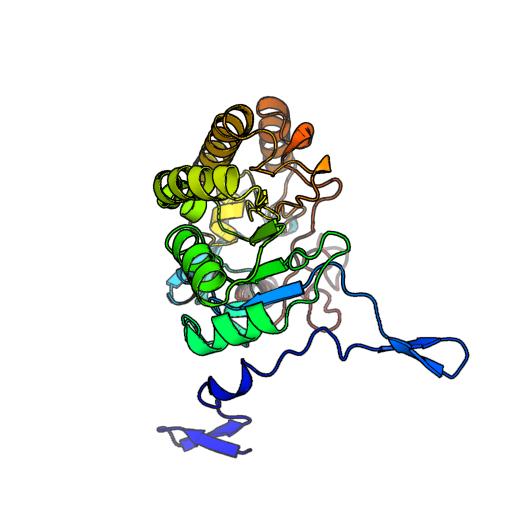N 1
ATOM 1974 C CA . LYS A 1 251 ? 20.439 11.606 -12.863 1.00 89.81 251 LYS A CA 1
ATOM 1975 C C . LYS A 1 251 ? 19.310 12.635 -13.004 1.00 89.81 251 LYS A C 1
ATOM 1977 O O . LYS A 1 251 ? 18.981 13.291 -12.019 1.00 89.81 251 LYS A O 1
ATOM 1982 N N . ALA A 1 252 ? 18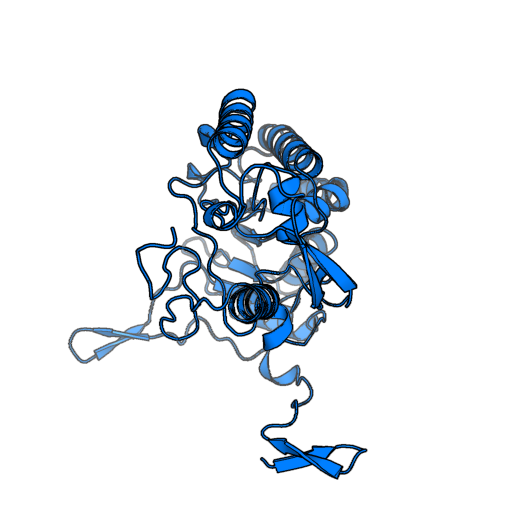.729 12.785 -14.195 1.00 90.88 252 ALA A N 1
ATOM 1983 C CA . ALA A 1 252 ? 17.659 13.752 -14.435 1.00 90.88 252 ALA A CA 1
ATOM 1984 C C . ALA A 1 252 ? 16.348 13.313 -13.767 1.00 90.88 252 ALA A C 1
ATOM 1986 O O . ALA A 1 252 ? 15.708 14.107 -13.080 1.00 90.88 252 ALA A O 1
ATOM 1987 N N . LEU A 1 253 ? 15.992 12.034 -13.900 1.00 91.50 253 LEU A N 1
ATOM 1988 C CA . LEU A 1 253 ? 14.801 11.461 -13.278 1.00 91.50 253 LEU A CA 1
ATOM 1989 C C . LEU A 1 253 ? 14.907 11.501 -11.744 1.00 91.50 253 LEU A C 1
ATOM 1991 O O . LEU A 1 253 ? 14.000 11.985 -11.068 1.00 91.50 253 LEU A O 1
ATOM 1995 N N . SER A 1 254 ? 16.051 11.098 -11.184 1.00 92.50 254 SER A N 1
ATOM 1996 C CA . SER A 1 254 ? 16.313 11.189 -9.744 1.00 92.50 254 SER A CA 1
ATOM 1997 C C . SER A 1 254 ? 16.251 12.633 -9.239 1.00 92.50 254 SER A C 1
ATOM 1999 O O . SER A 1 254 ? 15.756 12.876 -8.139 1.00 92.50 254 SER A O 1
ATOM 2001 N N . TYR A 1 255 ? 16.724 13.606 -10.027 1.00 94.75 255 TYR A N 1
ATOM 2002 C CA . TYR A 1 255 ? 16.611 15.022 -9.680 1.00 94.75 255 TYR A CA 1
ATOM 2003 C C . TYR A 1 255 ? 15.146 15.475 -9.594 1.00 94.75 255 TYR A C 1
ATOM 2005 O O . TYR A 1 255 ? 14.764 16.087 -8.597 1.00 94.75 255 TYR A O 1
ATOM 2013 N N . GLU A 1 256 ? 14.306 15.140 -10.577 1.00 95.44 256 GLU A N 1
ATOM 2014 C CA . GLU A 1 256 ? 12.891 15.540 -10.571 1.00 95.44 256 GLU A CA 1
ATOM 2015 C C . GLU A 1 256 ? 12.073 14.841 -9.471 1.00 95.44 256 GLU A C 1
ATOM 2017 O O . GLU A 1 256 ? 11.223 15.479 -8.833 1.00 95.44 256 GLU A O 1
ATOM 2022 N N . ILE A 1 257 ? 12.367 13.571 -9.166 1.00 95.12 257 ILE A N 1
ATOM 2023 C CA . ILE A 1 257 ? 11.788 12.888 -8.000 1.00 95.12 257 ILE A CA 1
ATOM 2024 C C . ILE A 1 257 ? 12.190 13.617 -6.717 1.00 95.12 257 ILE A C 1
ATOM 2026 O O . ILE A 1 257 ? 11.320 14.008 -5.942 1.00 95.12 257 ILE A O 1
ATOM 2030 N N . ASN A 1 258 ? 13.485 13.868 -6.504 1.00 95.31 258 ASN A N 1
ATOM 2031 C CA . ASN A 1 258 ? 13.969 14.544 -5.297 1.00 95.31 258 ASN A CA 1
ATOM 2032 C C . ASN A 1 258 ? 13.389 15.953 -5.150 1.00 95.31 258 ASN A C 1
ATOM 2034 O O . ASN A 1 258 ? 12.979 16.345 -4.059 1.00 95.31 258 ASN A O 1
ATOM 2038 N N . LYS A 1 259 ? 13.271 16.695 -6.252 1.00 97.00 259 LYS A N 1
ATOM 2039 C CA . LYS A 1 259 ? 12.604 17.997 -6.284 1.00 97.00 259 LYS A CA 1
ATOM 2040 C C . LYS A 1 259 ? 11.145 17.895 -5.843 1.00 97.00 259 LYS A C 1
ATOM 2042 O O . LYS A 1 259 ? 10.714 18.696 -5.015 1.00 97.00 259 LYS A O 1
ATOM 2047 N N . THR A 1 260 ? 10.403 16.899 -6.331 1.00 97.25 260 THR A N 1
ATOM 2048 C CA . THR A 1 260 ? 9.021 16.631 -5.895 1.00 97.25 260 THR A CA 1
ATOM 2049 C C . THR A 1 260 ? 8.982 16.306 -4.399 1.00 97.25 260 THR A C 1
ATOM 2051 O O . THR A 1 260 ? 8.233 16.921 -3.641 1.00 97.25 260 THR A O 1
ATOM 2054 N N . ILE A 1 261 ? 9.851 15.410 -3.935 1.00 96.19 261 ILE A N 1
ATOM 2055 C CA . ILE A 1 261 ? 9.959 15.029 -2.524 1.00 96.19 261 ILE A CA 1
ATOM 2056 C C . ILE A 1 261 ? 10.205 16.249 -1.631 1.00 96.19 261 ILE A C 1
ATOM 2058 O O . ILE A 1 261 ? 9.518 16.419 -0.620 1.00 96.19 261 ILE A O 1
ATOM 2062 N N . SER A 1 262 ? 11.150 17.114 -2.003 1.00 97.00 262 SER A N 1
ATOM 2063 C CA . SER A 1 262 ? 11.471 18.331 -1.257 1.00 97.00 262 SER A CA 1
ATOM 2064 C C . SER A 1 262 ? 10.324 19.340 -1.285 1.00 97.00 262 SER A C 1
ATOM 2066 O O . SER A 1 262 ? 9.922 19.828 -0.229 1.00 97.00 262 SER A O 1
ATOM 2068 N N . MET A 1 263 ? 9.758 19.618 -2.464 1.00 97.38 263 MET A N 1
ATOM 2069 C CA . MET A 1 263 ? 8.684 20.600 -2.643 1.00 97.38 263 MET A CA 1
ATOM 2070 C C . MET A 1 263 ? 7.439 20.248 -1.821 1.00 97.38 263 MET A C 1
ATOM 2072 O O . MET A 1 263 ? 6.846 21.123 -1.191 1.00 97.38 263 MET A O 1
ATOM 2076 N N . TYR A 1 264 ? 7.072 18.965 -1.770 1.00 97.50 264 TYR A N 1
ATOM 2077 C CA . TYR A 1 264 ? 5.907 18.488 -1.020 1.00 97.50 264 TYR A CA 1
ATOM 2078 C C . TYR A 1 264 ? 6.248 17.996 0.394 1.00 97.50 264 TYR A C 1
ATOM 2080 O O . TYR A 1 264 ? 5.353 17.537 1.111 1.00 97.50 264 TYR A O 1
ATOM 2088 N N . ARG A 1 265 ? 7.515 18.123 0.818 1.00 96.75 265 ARG A N 1
ATOM 2089 C CA . ARG A 1 265 ? 8.039 17.719 2.135 1.00 96.75 265 ARG A CA 1
ATOM 2090 C C . ARG A 1 265 ? 7.735 16.260 2.489 1.00 96.75 265 ARG A C 1
ATOM 2092 O O . ARG A 1 265 ? 7.458 15.945 3.642 1.00 96.75 265 ARG A O 1
ATOM 2099 N N . LEU A 1 266 ? 7.786 15.370 1.499 1.00 96.50 266 LEU A N 1
ATOM 2100 C CA . LEU A 1 266 ? 7.318 13.987 1.638 1.00 96.50 266 LEU A CA 1
ATOM 2101 C C . LEU A 1 266 ? 8.142 13.172 2.642 1.00 96.50 266 LEU A C 1
ATOM 2103 O O . LEU A 1 266 ? 7.616 12.248 3.246 1.00 96.50 266 LEU A O 1
ATOM 2107 N N . LEU A 1 267 ? 9.407 13.535 2.876 1.00 94.12 267 LEU A N 1
ATOM 2108 C CA . LEU A 1 267 ? 10.260 12.892 3.886 1.00 94.12 267 LEU A CA 1
ATOM 2109 C C . LEU A 1 267 ? 9.769 13.075 5.326 1.00 94.12 267 LEU A C 1
ATOM 2111 O O . LEU A 1 267 ? 10.209 12.333 6.201 1.00 94.12 267 LEU A O 1
ATOM 2115 N N . LEU A 1 268 ? 8.907 14.056 5.597 1.00 92.69 268 LEU A N 1
ATOM 2116 C CA . LEU A 1 268 ? 8.464 14.330 6.963 1.00 92.69 268 LEU A CA 1
ATOM 2117 C C . LEU A 1 268 ? 7.378 13.362 7.418 1.00 92.69 268 LEU A C 1
ATOM 2119 O O . LEU A 1 268 ? 7.435 12.872 8.539 1.00 92.69 268 LEU A O 1
ATOM 2123 N N . ASP A 1 269 ? 6.421 13.065 6.546 1.00 93.25 269 ASP A N 1
ATOM 2124 C CA . ASP A 1 269 ? 5.213 12.329 6.909 1.00 93.25 269 ASP A CA 1
ATOM 2125 C C . ASP A 1 269 ? 4.921 11.123 6.016 1.00 93.25 269 ASP A C 1
ATOM 2127 O O . ASP A 1 269 ? 4.355 10.157 6.514 1.00 93.25 269 ASP A O 1
ATOM 2131 N N . ILE A 1 270 ? 5.321 11.149 4.740 1.00 95.38 270 ILE A N 1
ATOM 2132 C CA . ILE A 1 270 ? 4.930 10.128 3.760 1.00 95.38 270 ILE A CA 1
ATOM 2133 C C . ILE A 1 270 ? 5.997 9.054 3.554 1.00 95.38 270 ILE A C 1
ATOM 2135 O O . ILE A 1 270 ? 5.728 7.865 3.686 1.00 95.38 270 ILE A O 1
ATOM 2139 N N . LEU A 1 271 ? 7.201 9.461 3.162 1.00 93.25 271 LEU A N 1
ATOM 2140 C CA . LEU A 1 271 ? 8.213 8.531 2.678 1.00 93.25 271 LEU A CA 1
ATOM 2141 C C . LEU A 1 271 ? 8.879 7.770 3.816 1.00 93.25 271 LEU A C 1
ATOM 2143 O O . LEU A 1 271 ? 9.263 8.414 4.799 1.00 93.25 271 LEU A O 1
ATOM 2147 N N . PRO A 1 272 ? 9.128 6.461 3.644 1.00 87.06 272 PRO A N 1
ATOM 2148 C CA . PRO A 1 272 ? 9.854 5.655 4.614 1.00 87.06 272 PRO A CA 1
ATOM 2149 C C . PRO A 1 272 ? 11.283 6.165 4.826 1.00 87.06 272 PRO A C 1
ATOM 2151 O O . PRO A 1 272 ? 11.820 6.938 4.033 1.00 87.06 272 PRO A O 1
ATOM 2154 N N . ASN A 1 273 ? 11.921 5.716 5.910 1.00 84.69 273 ASN A N 1
ATOM 2155 C CA . ASN A 1 273 ? 13.314 6.078 6.206 1.00 84.69 273 ASN A CA 1
ATOM 2156 C C . ASN A 1 273 ? 14.298 5.533 5.159 1.00 84.69 273 ASN A C 1
ATOM 2158 O O . ASN A 1 273 ? 15.346 6.131 4.925 1.00 84.69 273 ASN A O 1
ATOM 2162 N N . HIS A 1 274 ? 13.942 4.415 4.525 1.00 84.06 274 HIS A N 1
ATOM 2163 C CA . HIS A 1 274 ? 14.697 3.787 3.451 1.00 84.06 274 HIS A CA 1
ATOM 2164 C C . HIS A 1 274 ? 13.736 3.411 2.327 1.00 84.06 274 HIS A C 1
ATOM 2166 O O . HIS A 1 274 ? 12.638 2.920 2.590 1.00 84.06 274 HIS A O 1
ATOM 2172 N N . SER A 1 275 ?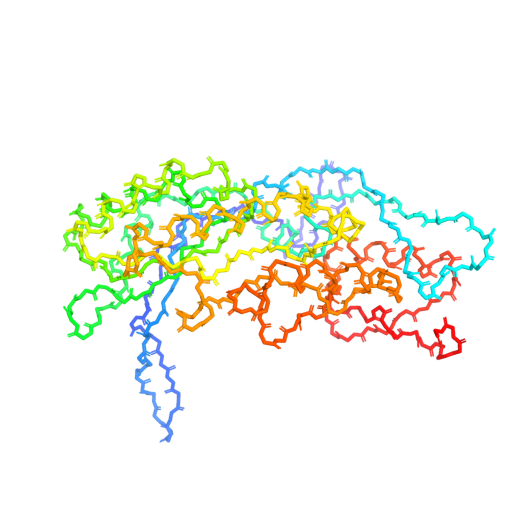 14.135 3.657 1.083 1.00 83.12 275 SER A N 1
ATOM 2173 C CA . SER A 1 275 ? 13.379 3.202 -0.079 1.00 83.12 275 SER A CA 1
ATOM 2174 C C . SER A 1 275 ? 13.577 1.705 -0.300 1.00 83.12 275 SER A C 1
ATOM 2176 O O . SER A 1 275 ? 14.592 1.131 0.098 1.00 83.12 275 SER A O 1
ATOM 2178 N N . THR A 1 276 ? 12.600 1.075 -0.948 1.00 84.69 276 THR A N 1
ATOM 2179 C CA . THR A 1 276 ? 12.712 -0.332 -1.343 1.00 84.69 276 THR A CA 1
ATOM 2180 C C . THR A 1 276 ? 13.214 -0.397 -2.785 1.00 84.69 276 THR A C 1
ATOM 2182 O O . THR A 1 276 ? 12.566 0.187 -3.652 1.00 84.69 276 THR A O 1
ATOM 2185 N N . PRO A 1 277 ? 14.341 -1.063 -3.094 1.00 88.94 277 PRO A N 1
ATOM 2186 C CA . PRO A 1 277 ? 14.743 -1.265 -4.484 1.00 88.94 277 PRO A CA 1
ATOM 2187 C C . PRO A 1 277 ? 13.674 -2.069 -5.225 1.00 88.94 277 PRO A C 1
ATOM 2189 O O . PRO A 1 277 ? 13.041 -2.948 -4.641 1.00 88.94 277 PRO A O 1
ATOM 2192 N N . LEU A 1 278 ? 13.491 -1.813 -6.521 1.00 90.94 278 LEU A N 1
ATOM 2193 C CA . LEU A 1 278 ? 12.629 -2.665 -7.333 1.00 90.94 278 LEU A CA 1
ATOM 2194 C C . LEU A 1 278 ? 13.208 -4.085 -7.361 1.00 90.94 278 LEU A C 1
ATOM 2196 O O . LEU A 1 278 ? 14.338 -4.283 -7.802 1.00 90.94 278 LEU A O 1
ATOM 2200 N N . ILE A 1 279 ? 12.437 -5.074 -6.923 1.00 87.75 279 ILE A N 1
ATOM 2201 C CA . ILE A 1 279 ? 12.811 -6.489 -7.004 1.00 87.75 279 ILE A CA 1
ATOM 2202 C C . ILE A 1 279 ? 12.002 -7.118 -8.134 1.00 87.75 279 ILE A C 1
ATOM 2204 O O . ILE A 1 279 ? 10.778 -7.006 -8.160 1.00 87.75 279 ILE A O 1
ATOM 2208 N N . ILE A 1 280 ? 12.682 -7.774 -9.076 1.00 91.56 280 ILE A N 1
ATOM 2209 C CA . ILE A 1 280 ? 12.021 -8.499 -10.165 1.00 91.56 280 ILE A CA 1
ATOM 2210 C C . ILE A 1 280 ? 11.907 -9.965 -9.763 1.00 91.56 280 ILE A C 1
ATOM 2212 O O . ILE A 1 280 ? 12.906 -10.682 -9.731 1.00 91.56 280 ILE A O 1
ATOM 2216 N N . TYR A 1 281 ? 10.689 -10.416 -9.477 1.00 90.00 281 TYR A N 1
ATOM 2217 C CA . TYR A 1 281 ? 10.397 -11.825 -9.214 1.00 90.00 281 TYR A CA 1
ATOM 2218 C C . TYR A 1 281 ? 10.150 -12.587 -10.508 1.00 90.00 281 TYR A C 1
ATOM 2220 O O . TYR A 1 281 ? 9.511 -12.061 -11.418 1.00 90.00 281 TYR A O 1
ATOM 2228 N N . HIS A 1 282 ? 10.579 -13.850 -10.573 1.00 89.12 282 HIS A N 1
ATOM 2229 C CA . HIS A 1 282 ? 10.421 -14.694 -11.767 1.00 89.12 282 HIS A CA 1
ATOM 2230 C C . HIS A 1 282 ? 8.975 -14.867 -12.253 1.00 89.12 282 HIS A C 1
ATOM 2232 O O . HIS A 1 282 ? 8.791 -15.137 -13.443 1.00 89.12 282 HIS A O 1
ATOM 2238 N N . ALA A 1 283 ? 8.000 -14.723 -11.351 1.00 86.00 283 ALA A N 1
ATOM 2239 C CA . ALA A 1 283 ? 6.565 -14.821 -11.619 1.00 86.00 283 ALA A CA 1
ATOM 2240 C C . ALA A 1 283 ? 5.896 -13.474 -11.969 1.00 86.00 283 ALA A C 1
ATOM 2242 O O . ALA A 1 283 ? 4.689 -13.431 -12.186 1.00 86.00 283 ALA A O 1
ATOM 2243 N N . SER A 1 284 ? 6.653 -12.372 -12.011 1.00 88.94 284 SER A N 1
ATOM 2244 C CA . SER A 1 284 ? 6.136 -11.041 -12.361 1.00 88.94 284 SER A CA 1
ATOM 2245 C C . SER A 1 284 ? 6.242 -10.761 -13.863 1.00 88.94 284 SER A C 1
ATOM 2247 O O . SER A 1 284 ? 7.112 -11.307 -14.544 1.00 88.94 284 SER A O 1
ATOM 2249 N N . GLY A 1 285 ? 5.428 -9.833 -14.378 1.00 89.75 285 GLY A N 1
ATOM 2250 C CA . GLY A 1 285 ? 5.531 -9.373 -15.769 1.00 89.75 285 GLY A CA 1
ATOM 2251 C C . GLY A 1 285 ? 6.896 -8.750 -16.102 1.00 89.75 285 GLY A C 1
ATOM 2252 O O . GLY A 1 285 ? 7.385 -8.866 -17.226 1.00 89.75 285 GLY A O 1
ATOM 2253 N N . LEU A 1 286 ? 7.576 -8.155 -15.114 1.00 93.19 286 LEU A N 1
ATOM 2254 C CA . LEU A 1 286 ? 8.944 -7.661 -15.271 1.00 93.19 286 LEU A CA 1
ATOM 2255 C C . LEU A 1 286 ? 9.955 -8.781 -15.550 1.00 93.19 286 LEU A C 1
ATOM 2257 O O . LEU A 1 286 ? 10.978 -8.518 -16.181 1.00 93.19 286 LEU A O 1
ATOM 2261 N N . ALA A 1 287 ? 9.686 -10.025 -15.146 1.00 92.69 287 ALA A N 1
ATOM 2262 C CA . ALA A 1 287 ? 10.549 -11.138 -15.520 1.00 92.69 287 ALA A CA 1
ATOM 2263 C C . ALA A 1 287 ? 10.461 -11.452 -17.019 1.00 92.69 287 ALA A C 1
ATOM 2265 O O . ALA A 1 287 ? 11.478 -11.753 -17.638 1.00 92.69 287 ALA A O 1
ATOM 2266 N N . ASP A 1 288 ? 9.284 -11.334 -17.630 1.00 92.75 288 ASP A N 1
ATOM 2267 C CA . ASP A 1 288 ? 9.144 -11.508 -19.080 1.00 92.75 288 ASP A CA 1
ATOM 2268 C C . ASP A 1 288 ? 9.776 -10.349 -19.846 1.00 92.75 288 ASP A C 1
ATOM 2270 O O . ASP A 1 288 ? 10.448 -10.557 -20.856 1.00 92.75 288 ASP A O 1
ATOM 2274 N N . TRP A 1 289 ? 9.624 -9.130 -19.325 1.00 94.38 289 TRP A N 1
ATOM 2275 C CA . TRP A 1 289 ? 10.298 -7.944 -19.845 1.00 94.38 289 TRP A CA 1
ATOM 2276 C C . TRP A 1 289 ? 11.823 -8.107 -19.855 1.00 94.38 289 TRP A C 1
ATOM 2278 O O . TRP A 1 289 ? 12.448 -7.925 -20.902 1.00 94.38 289 TRP A O 1
ATOM 2288 N N . ILE A 1 290 ? 12.428 -8.500 -18.728 1.00 93.06 290 ILE A N 1
ATOM 2289 C CA . ILE A 1 290 ? 13.889 -8.593 -18.632 1.00 93.06 290 ILE A CA 1
ATOM 2290 C C . ILE A 1 290 ? 14.450 -9.751 -19.465 1.00 93.06 290 ILE A C 1
ATOM 2292 O O . ILE A 1 290 ? 15.476 -9.579 -20.116 1.00 93.06 290 ILE A O 1
ATOM 2296 N N . ARG A 1 291 ? 13.741 -10.887 -19.560 1.00 93.88 291 ARG A N 1
ATOM 2297 C CA . ARG A 1 291 ? 14.120 -12.008 -20.443 1.00 93.88 291 ARG A CA 1
ATOM 2298 C C . ARG A 1 291 ? 14.126 -11.605 -21.919 1.00 93.88 291 ARG A C 1
ATOM 2300 O O . ARG A 1 291 ? 14.993 -12.031 -22.675 1.00 93.88 291 ARG A O 1
ATOM 2307 N N . GLN A 1 292 ? 13.180 -10.770 -22.354 1.00 94.00 292 GLN A N 1
ATOM 2308 C CA . GLN A 1 292 ? 13.187 -10.261 -23.729 1.00 94.00 292 GLN A CA 1
ATOM 2309 C C . GLN A 1 292 ? 14.370 -9.326 -24.004 1.00 94.00 292 GLN A C 1
ATOM 2311 O O . GLN A 1 292 ? 14.884 -9.320 -25.122 1.00 94.00 292 GLN A O 1
ATOM 2316 N N . ILE A 1 293 ? 14.817 -8.559 -23.006 1.00 91.75 293 ILE A N 1
ATOM 2317 C CA . ILE A 1 293 ? 16.029 -7.735 -23.116 1.00 91.75 293 ILE A CA 1
ATOM 2318 C C . ILE A 1 293 ? 17.266 -8.625 -23.220 1.00 91.75 293 ILE A C 1
ATOM 2320 O O . ILE A 1 293 ? 18.067 -8.420 -24.125 1.00 91.75 293 ILE A O 1
ATOM 2324 N N . GLU A 1 294 ? 17.387 -9.643 -22.362 1.00 91.31 294 GLU A N 1
ATOM 2325 C CA . GLU A 1 294 ? 18.481 -10.626 -22.415 1.00 91.31 294 GLU A CA 1
ATOM 2326 C C . GLU A 1 294 ? 18.631 -11.230 -23.818 1.00 91.31 294 GLU A C 1
ATOM 2328 O O . GLU A 1 294 ? 19.729 -11.258 -24.371 1.00 91.31 294 GLU A O 1
ATOM 2333 N N . LEU A 1 295 ? 17.515 -11.628 -24.439 1.00 91.56 295 LEU A N 1
ATOM 2334 C CA . LEU A 1 295 ? 17.506 -12.186 -25.794 1.00 91.56 295 LEU A CA 1
ATOM 2335 C C . LEU A 1 295 ? 17.921 -11.179 -26.875 1.00 91.56 295 LEU A C 1
ATOM 2337 O O . LEU A 1 295 ? 18.609 -11.554 -27.821 1.00 91.56 295 LEU A O 1
ATOM 2341 N N . LYS A 1 296 ? 17.480 -9.920 -26.775 1.00 90.12 296 LYS A N 1
ATOM 2342 C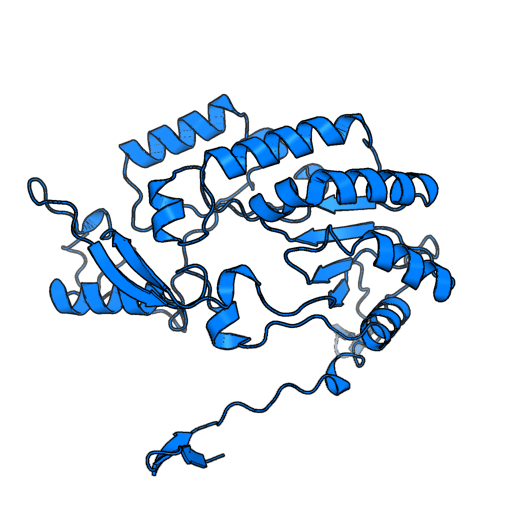 CA . LYS A 1 296 ? 17.760 -8.893 -27.793 1.00 90.12 296 LYS A CA 1
ATOM 2343 C C . LYS A 1 296 ? 19.176 -8.342 -27.708 1.00 90.12 296 LYS A C 1
ATOM 2345 O O . LYS A 1 296 ? 19.801 -8.131 -28.742 1.00 90.12 296 LYS A O 1
ATOM 2350 N N . GLU A 1 297 ? 19.656 -8.116 -26.493 1.00 86.94 297 GLU A N 1
ATOM 2351 C CA . GLU A 1 297 ? 20.969 -7.521 -26.242 1.00 86.94 297 GLU A CA 1
ATOM 2352 C C . GLU A 1 297 ? 22.064 -8.584 -26.073 1.00 86.94 297 GLU A C 1
ATOM 2354 O O . GLU A 1 297 ? 23.238 -8.244 -25.963 1.00 86.94 297 GLU A O 1
ATOM 2359 N N . ASN A 1 298 ? 21.694 -9.872 -26.079 1.00 87.19 298 ASN A N 1
ATOM 2360 C CA . ASN A 1 298 ? 22.594 -10.996 -25.825 1.00 87.19 298 ASN A CA 1
ATOM 2361 C C . ASN A 1 298 ? 23.358 -10.828 -24.496 1.00 87.19 298 ASN A C 1
ATOM 2363 O O . ASN A 1 298 ? 24.572 -11.021 -24.418 1.00 87.19 298 ASN A O 1
ATOM 2367 N N . VAL A 1 299 ? 22.620 -10.444 -23.451 1.00 86.62 299 VAL A N 1
ATOM 2368 C CA . VAL A 1 299 ? 23.117 -10.266 -22.080 1.00 86.62 299 VAL A CA 1
ATOM 2369 C C . VAL A 1 299 ? 22.414 -11.232 -21.138 1.00 86.62 299 VAL A C 1
ATOM 2371 O O . VAL A 1 299 ? 21.339 -11.737 -21.444 1.00 86.62 299 VAL A O 1
ATOM 2374 N N . GLU A 1 300 ? 22.992 -11.464 -19.964 1.00 89.75 300 GLU A N 1
ATOM 2375 C CA . GLU A 1 300 ? 22.344 -12.246 -18.914 1.00 89.75 300 GLU A CA 1
ATOM 2376 C C . GLU A 1 300 ? 22.464 -11.525 -17.571 1.00 89.75 300 GLU A C 1
ATOM 2378 O O . GLU A 1 300 ? 23.571 -11.198 -17.123 1.00 89.75 300 GLU A O 1
ATOM 2383 N N . PHE A 1 301 ? 21.324 -11.292 -16.922 1.00 89.38 301 PHE A N 1
ATOM 2384 C CA . PHE A 1 301 ? 21.272 -10.700 -15.590 1.00 89.38 301 PHE A CA 1
ATOM 2385 C C . PHE A 1 301 ? 21.498 -11.758 -14.509 1.00 89.38 301 PHE A C 1
ATOM 2387 O O . PHE A 1 301 ? 21.153 -12.937 -14.658 1.00 89.38 301 PHE A O 1
ATOM 2394 N N . VAL A 1 302 ? 22.085 -11.340 -13.389 1.00 89.62 302 VAL A N 1
ATOM 2395 C CA . VAL A 1 302 ? 22.324 -12.230 -12.247 1.00 89.62 302 VAL A CA 1
ATOM 2396 C C . VAL A 1 302 ? 20.990 -12.657 -11.633 1.00 89.62 302 VAL A C 1
ATOM 2398 O O . VAL A 1 302 ? 20.079 -11.853 -11.451 1.00 89.62 302 VAL A O 1
ATOM 2401 N N . ARG A 1 303 ? 20.874 -13.942 -11.294 1.00 90.50 303 ARG A N 1
ATOM 2402 C CA . ARG A 1 303 ? 19.697 -14.528 -10.640 1.00 90.50 303 ARG A CA 1
ATOM 2403 C C . ARG A 1 303 ? 20.076 -14.980 -9.235 1.00 90.50 303 ARG A C 1
ATOM 2405 O O . ARG A 1 303 ? 21.097 -15.644 -9.066 1.00 90.50 303 ARG A O 1
ATOM 2412 N N . VAL A 1 304 ? 19.252 -14.643 -8.244 1.00 87.94 304 VAL A N 1
ATOM 2413 C CA . VAL A 1 304 ? 19.418 -15.077 -6.848 1.00 87.94 304 VAL A CA 1
ATOM 2414 C C . VAL A 1 304 ? 18.082 -15.610 -6.339 1.00 87.94 304 VAL A C 1
ATOM 2416 O O . VAL A 1 304 ? 17.133 -14.853 -6.127 1.00 87.94 304 VAL A O 1
ATOM 2419 N N . GLY A 1 305 ? 17.996 -16.929 -6.153 1.00 87.38 305 GLY A N 1
ATOM 2420 C CA . GLY A 1 305 ? 16.758 -17.597 -5.748 1.00 87.38 305 GLY A CA 1
ATOM 2421 C C . GLY A 1 305 ? 15.609 -17.327 -6.722 1.00 87.38 305 GLY A C 1
ATOM 2422 O O . GLY A 1 305 ? 15.678 -17.699 -7.889 1.00 87.38 305 GLY A O 1
ATOM 2423 N N . THR A 1 306 ? 14.553 -16.677 -6.232 1.00 85.94 306 THR A N 1
ATOM 2424 C CA . THR A 1 306 ? 13.351 -16.332 -7.008 1.00 85.94 306 THR A CA 1
ATOM 2425 C C . THR A 1 306 ? 13.424 -14.957 -7.688 1.00 85.94 306 THR A C 1
ATOM 2427 O O . THR A 1 306 ? 12.439 -14.522 -8.291 1.00 85.94 306 THR A O 1
ATOM 2430 N N . THR A 1 307 ? 14.572 -14.272 -7.602 1.00 89.44 307 THR A N 1
ATOM 2431 C CA . THR A 1 307 ? 14.744 -12.876 -8.032 1.00 89.44 307 THR A CA 1
ATOM 2432 C C . THR A 1 307 ? 15.754 -12.715 -9.168 1.00 89.44 307 THR A C 1
ATOM 2434 O O . THR A 1 307 ? 16.727 -13.467 -9.276 1.00 89.44 307 THR A O 1
ATOM 2437 N N . ILE A 1 308 ? 15.534 -11.694 -9.999 1.00 89.81 308 ILE A N 1
ATOM 2438 C CA . ILE A 1 308 ? 16.427 -11.262 -11.079 1.00 89.81 308 ILE A CA 1
ATOM 2439 C C . ILE A 1 308 ? 17.020 -9.893 -10.718 1.00 89.81 308 ILE A C 1
ATOM 2441 O O . ILE A 1 308 ? 16.293 -8.916 -10.525 1.00 89.81 308 ILE A O 1
ATOM 2445 N N . GLY A 1 309 ? 18.347 -9.824 -10.630 1.00 86.88 309 GLY A N 1
ATOM 2446 C CA . GLY A 1 309 ? 19.110 -8.623 -10.308 1.00 86.88 309 GLY A CA 1
ATOM 2447 C C . GLY A 1 309 ? 19.354 -7.762 -11.542 1.00 86.88 309 GLY A C 1
ATOM 2448 O O . GLY A 1 309 ? 20.361 -7.919 -12.226 1.00 86.88 309 GLY A O 1
ATOM 2449 N N . TRP A 1 310 ? 18.460 -6.810 -11.807 1.00 83.62 310 TRP A N 1
ATOM 2450 C CA . TRP A 1 310 ? 18.563 -5.889 -12.950 1.00 83.62 310 TRP A CA 1
ATOM 2451 C C . TRP A 1 310 ? 19.777 -4.944 -12.896 1.00 83.62 310 TRP A C 1
ATOM 2453 O O . TRP A 1 310 ? 20.104 -4.308 -13.892 1.00 83.62 310 TRP A O 1
ATOM 2463 N N . TRP A 1 311 ? 20.445 -4.846 -11.744 1.00 76.56 311 TRP A N 1
ATOM 2464 C CA . TRP A 1 311 ? 21.635 -4.019 -11.511 1.00 76.56 311 TRP A CA 1
ATOM 2465 C C . TRP A 1 311 ? 22.960 -4.769 -11.732 1.00 76.56 311 TRP A C 1
ATOM 2467 O O . TRP A 1 311 ? 24.026 -4.208 -11.485 1.00 76.56 311 TRP A O 1
ATOM 2477 N N . GLN A 1 312 ? 22.916 -6.043 -12.135 1.00 66.62 312 GLN A N 1
ATOM 2478 C CA . GLN A 1 312 ? 24.101 -6.873 -12.358 1.00 66.62 312 GLN A CA 1
ATOM 2479 C C . GLN A 1 312 ? 23.950 -7.710 -13.624 1.00 66.62 312 GLN A C 1
ATOM 2481 O O . GLN A 1 312 ? 23.096 -8.593 -13.708 1.00 66.62 312 GLN A O 1
ATOM 2486 N N . THR A 1 313 ? 24.846 -7.489 -14.576 1.00 60.22 313 THR A N 1
ATOM 2487 C CA . THR A 1 313 ? 25.088 -8.388 -15.704 1.00 60.22 313 THR A CA 1
ATOM 2488 C C . THR A 1 313 ? 26.205 -9.371 -15.344 1.00 60.22 313 THR A C 1
ATOM 2490 O O . THR A 1 313 ? 27.128 -9.034 -14.598 1.00 60.22 313 THR A O 1
ATOM 2493 N N . LYS A 1 314 ? 26.152 -10.607 -15.865 1.00 58.41 314 LYS A N 1
ATOM 2494 C CA . LYS A 1 314 ? 27.269 -11.568 -15.721 1.00 58.41 314 LYS A CA 1
ATOM 2495 C C . LYS A 1 314 ? 28.559 -11.062 -16.372 1.00 58.41 314 LYS A C 1
ATOM 2497 O O . LYS A 1 314 ? 29.648 -11.414 -15.927 1.00 58.41 314 LYS A O 1
ATOM 2502 N N . ASP A 1 315 ? 28.423 -10.222 -17.391 1.00 55.69 315 ASP A N 1
ATOM 2503 C CA . ASP A 1 315 ? 29.508 -9.432 -17.954 1.00 55.69 315 ASP A CA 1
ATOM 2504 C C . ASP A 1 315 ? 29.496 -8.031 -17.329 1.00 55.69 315 ASP A C 1
ATOM 2506 O O . ASP A 1 315 ? 28.679 -7.187 -17.695 1.00 55.69 315 ASP A O 1
ATOM 2510 N N . GLN A 1 316 ? 30.387 -7.787 -16.366 1.00 54.25 316 GLN A N 1
ATOM 2511 C CA . GLN A 1 316 ? 30.478 -6.516 -15.634 1.00 54.25 316 GLN A CA 1
ATOM 2512 C C . GLN A 1 316 ? 30.904 -5.323 -16.511 1.00 54.25 316 GLN A C 1
ATOM 2514 O O . GLN A 1 316 ? 30.927 -4.203 -16.014 1.00 54.25 316 GLN A O 1
ATOM 2519 N N . SER A 1 317 ? 31.257 -5.536 -17.785 1.00 50.88 317 SER A N 1
ATOM 2520 C CA . SER A 1 317 ? 31.672 -4.464 -18.701 1.00 50.88 317 SER A CA 1
ATOM 2521 C C . SER A 1 317 ? 30.513 -3.715 -19.379 1.00 50.88 317 SER A C 1
ATOM 2523 O O . SER A 1 317 ? 30.756 -2.731 -20.076 1.00 50.88 317 SER A O 1
ATOM 2525 N N . LEU A 1 318 ? 29.270 -4.174 -19.186 1.00 49.16 318 LEU A N 1
ATOM 2526 C CA . LEU A 1 318 ? 28.074 -3.701 -19.901 1.00 49.16 318 LEU A CA 1
ATOM 2527 C C . LEU A 1 318 ? 27.166 -2.753 -19.094 1.00 49.16 318 LEU A C 1
ATOM 2529 O O . LEU A 1 318 ? 26.102 -2.381 -19.590 1.00 49.16 318 LEU A O 1
ATOM 2533 N N . LEU A 1 319 ? 27.562 -2.377 -17.872 1.00 48.00 319 LEU A N 1
ATOM 2534 C CA . LEU A 1 319 ? 26.837 -1.452 -16.989 1.00 48.00 319 LEU A CA 1
ATOM 2535 C C . LEU A 1 319 ? 27.720 -0.277 -16.559 1.00 48.00 319 LEU A C 1
ATOM 2537 O O . LEU A 1 319 ? 28.882 -0.522 -16.165 1.00 48.00 319 LEU A O 1
#

Nearest PDB structures (foldseek):
  6fhe-assembly1_A  TM=5.497E-01  e=4.141E-02  synthetic construct
  1ur4-assembly2_B  TM=5.108E-01  e=5.954E-02  Bacillus licheniformis
  2gft-assembly1_A  TM=5.163E-01  e=1.027E-01  Bacillus licheniformis
  4m29-assembly1_A  TM=4.877E-01  e=4.390E-01  Caulobacter vibrioides CB15
  8b73-assembly1_B  TM=5.036E-01  e=7.125E-01  Acetivibrio clariflavus

Organism: NCBI:txid90732

Secondary structure (DSSP, 8-state):
-EEE-TTS-EEESPPPPP-GGGGGG--GGG-EEEETTEEEE---SEEEEESEES-TTTT--EEEEEEPPGGGPPTTS---EEEEEESS-TT--HHHHS---EEPPHHHHHHHHHHSPB-TTSSBPEEEEE-SSGGGTHHHHHHHHHHTT--B-EEEEEE-HHHHHHTHHHHHHHHHHHHHTT-EEEEEEEEEE-S-HHHHHHTT-S--HHHHHHHHHHHHHHGGGSTTTEE-SGGGT---EEB-S-TT--HHHHHHHHHHHHHTTHHHHTS-SSPBPP-EETTSHHHHHHHHHHHHHT--EEEETTEEEEEEESSGGG-

Radius of gyration: 22.32 Å; Cα contacts (8 Å, |Δi|>4): 555; chains: 1; bounding box: 55×55×58 Å

Mean predicted aligned error: 7.32 Å

Foldseek 3Di:
DWDADPVRDIDDDPDDDDDLVVLLPDQLQPDWDQDPNDTDTDDDQEAAFEFWADDPQQPDKDWAWAWAQPLQDDPPDPTDTDIDTHGAQQQDLRCLPVVDTDTRDLVSSLSVLVSFDADPVRAGHEYEYPDQQCLVCVLVSVVSCVVVVGAHAEYEYAYELLSLVVRLVSNLVVLVVCVVSVHAYAPQEYAPAALQQSVCSNSVVPDHNVSNVVSVVSLVVCCVVRVRRYHQFVVVNHAYAYEPDESHDDPVRVVVRVVVCVVSVCVGGHHDPDHHHRWHFCSGNVVVRVVVVCVVVVWAFDDDVRTTDSPDTPPNVSD

InterPro domains:
  IPR058240 Radical SAM superfamily [SSF102114] (82-229)

Solvent-accessible surface area (backbone atoms only — not comparable to full-atom values): 17813 Å² total; per-residue (Å²): 104,78,48,63,50,100,85,65,48,78,36,74,61,65,87,73,80,88,65,74,87,64,66,50,73,58,59,59,81,77,40,65,40,84,52,96,94,38,80,40,78,46,88,72,68,64,51,76,38,66,49,33,42,59,54,86,79,26,75,50,72,43,80,44,70,32,65,54,45,42,73,74,61,58,90,93,57,78,89,55,63,46,76,45,78,34,48,32,32,24,56,48,37,62,60,65,73,61,68,49,75,46,73,52,58,69,69,39,41,50,41,38,61,67,37,46,52,66,37,98,86,67,26,29,40,34,28,38,44,40,28,51,67,46,39,82,54,48,57,55,55,55,52,54,30,55,78,66,75,51,51,63,42,34,44,29,36,42,32,38,34,67,47,48,60,76,20,44,68,48,40,59,56,36,50,55,51,27,55,76,63,68,22,30,41,29,44,31,24,42,53,54,39,53,67,39,53,69,59,25,53,48,37,45,67,84,56,46,33,65,46,43,52,53,32,52,53,50,52,64,64,46,31,80,79,33,67,84,32,41,40,53,35,46,96,73,68,22,52,30,40,43,50,38,61,52,61,66,60,42,77,67,58,52,46,54,36,50,50,51,37,59,77,70,48,30,73,78,43,52,49,51,98,65,62,42,58,66,65,33,33,69,66,11,48,44,33,58,51,51,52,53,49,25,68,74,71,74,48,54,64,39,72,58,93,66,33,46,40,86,90,36,49,78,59,72,87,69,106

Sequence (319 aa):
MVCKDENGQIIENPSIPWNDTYLPKVDWQNLHILKDEAFEPLTITCAQVLQQIGCQHAARERQISIDYPWGLTQEGKSLSSITICQKICSFCDVAADKGYMGGVDEAAIKEHLLCLPSGPDGRKISFELINESPLFNLSRLFELADDLSIELSQINLTLRADYLLKGLKPLESTLKIAAKKNVRILLSSIEFESFDDTILKNLNKGVSRQTNLDAIQAIRSLKPKYPVHFGYLKEEGANHGFICPTPWDNKALSYEINKTISMYRLLLDILPNHSTPLIIYHASGLADWIRQIELKENVEFVRVGTTIGWWQTKDQSLL

pLDDT: mean 87.68, std 11.79, range [48.0, 98.62]